Protein AF-A0A7S3HXN8-F1 (afdb_monomer_lite)

Structure (mmCIF, N/CA/C/O backbone):
data_AF-A0A7S3HXN8-F1
#
_entry.id   AF-A0A7S3HXN8-F1
#
loop_
_atom_site.group_PDB
_atom_site.id
_atom_site.type_symbol
_atom_site.label_atom_id
_atom_site.label_alt_id
_atom_site.label_comp_id
_atom_site.label_asym_id
_atom_site.label_entity_id
_atom_site.label_seq_id
_atom_site.pdbx_PDB_ins_code
_atom_site.Cartn_x
_atom_site.Cartn_y
_atom_site.Cartn_z
_atom_site.occupancy
_atom_site.B_iso_or_equiv
_atom_site.auth_seq_id
_atom_site.auth_comp_id
_atom_site.auth_asym_id
_atom_site.auth_atom_id
_atom_site.pdbx_PDB_model_num
ATOM 1 N N . MET A 1 1 ? -17.271 15.439 -14.825 1.00 41.44 1 MET A N 1
ATOM 2 C CA . MET A 1 1 ? -15.999 14.692 -14.718 1.00 41.44 1 MET A CA 1
ATOM 3 C C . MET A 1 1 ? -16.340 13.213 -14.738 1.00 41.44 1 MET A C 1
ATOM 5 O O . MET A 1 1 ? -17.159 12.805 -13.926 1.00 41.44 1 MET A O 1
ATOM 9 N N . SER A 1 2 ? -15.821 12.441 -15.695 1.00 47.78 2 SER A N 1
ATOM 10 C CA . SER A 1 2 ? -16.015 10.986 -15.722 1.00 47.78 2 SER A CA 1
ATOM 11 C C . SER A 1 2 ? -15.290 10.372 -14.526 1.00 47.78 2 SER A C 1
ATOM 13 O O . SER A 1 2 ? -14.095 10.608 -14.348 1.00 47.78 2 SER A O 1
ATOM 15 N N . VAL A 1 3 ? -16.009 9.625 -13.690 1.00 63.09 3 VAL A N 1
ATOM 16 C CA . VAL A 1 3 ? -15.403 8.876 -12.584 1.00 63.09 3 VAL A CA 1
ATOM 17 C C . VAL A 1 3 ? -14.542 7.775 -13.202 1.00 63.09 3 VAL A C 1
ATOM 19 O O . VAL A 1 3 ? -15.075 6.883 -13.856 1.00 63.09 3 VAL A O 1
ATOM 22 N N . VAL A 1 4 ? -13.219 7.867 -13.045 1.00 72.88 4 VAL A N 1
ATOM 23 C CA . VAL A 1 4 ? -12.296 6.796 -13.451 1.00 72.88 4 VAL A CA 1
ATOM 24 C C . VAL A 1 4 ? -12.624 5.559 -12.625 1.00 72.88 4 VAL A C 1
ATOM 26 O O . VAL A 1 4 ? -12.703 5.640 -11.396 1.00 72.88 4 VAL A O 1
ATOM 29 N N . ARG A 1 5 ? -12.833 4.418 -13.283 1.00 87.81 5 ARG A N 1
ATOM 30 C CA . ARG A 1 5 ? -13.114 3.164 -12.578 1.00 87.81 5 ARG A CA 1
ATOM 31 C C . ARG A 1 5 ? -11.838 2.677 -11.899 1.00 87.81 5 ARG A C 1
ATOM 33 O O . ARG A 1 5 ? -10.752 2.788 -12.460 1.00 87.81 5 ARG A O 1
ATOM 40 N N . GLU A 1 6 ? -11.951 2.083 -10.714 1.00 90.44 6 GLU A N 1
ATOM 41 C CA . GLU A 1 6 ? -10.778 1.577 -9.981 1.00 90.44 6 GLU A CA 1
ATOM 42 C C . GLU A 1 6 ? -9.966 0.563 -10.805 1.00 90.44 6 GLU A C 1
ATOM 44 O O . GLU A 1 6 ? -8.741 0.553 -10.734 1.00 90.44 6 GLU A O 1
ATOM 49 N N . GLN A 1 7 ? -10.636 -0.217 -11.658 1.00 93.62 7 GLN A N 1
ATOM 50 C CA . GLN A 1 7 ? -9.987 -1.131 -12.598 1.00 93.62 7 GLN A CA 1
ATOM 51 C C . GLN A 1 7 ? -9.125 -0.401 -13.645 1.00 93.62 7 GLN A C 1
ATOM 53 O O . GLN A 1 7 ? -8.015 -0.830 -13.936 1.00 93.62 7 GLN A O 1
ATOM 58 N N . GLU A 1 8 ? -9.593 0.730 -14.175 1.00 95.50 8 GLU A N 1
ATOM 59 C CA . GLU A 1 8 ? -8.817 1.541 -15.125 1.00 95.50 8 GLU A CA 1
ATOM 60 C C . GLU A 1 8 ? -7.601 2.165 -14.432 1.00 95.50 8 GLU A C 1
ATOM 62 O O . GLU A 1 8 ? -6.512 2.219 -15.001 1.00 95.50 8 GLU A O 1
ATOM 67 N N . LEU A 1 9 ? -7.766 2.591 -13.174 1.00 96.56 9 LEU A N 1
ATOM 68 C CA . LEU A 1 9 ? -6.654 3.069 -12.357 1.00 96.56 9 LEU A CA 1
ATOM 69 C C . LEU A 1 9 ? -5.639 1.952 -12.083 1.00 96.56 9 LEU A C 1
ATOM 71 O O . LEU A 1 9 ? -4.438 2.199 -12.152 1.00 96.56 9 LEU A O 1
ATOM 75 N N . TYR A 1 10 ? -6.106 0.735 -11.793 1.00 97.75 10 TYR A N 1
ATOM 76 C CA . TYR A 1 10 ? -5.249 -0.433 -11.607 1.00 97.75 10 TYR A CA 1
ATOM 77 C C . TYR A 1 10 ? -4.377 -0.682 -12.836 1.00 97.75 10 TYR A C 1
ATOM 79 O O . TYR A 1 10 ? -3.153 -0.730 -12.719 1.00 97.75 10 TYR A O 1
ATOM 87 N N . GLU A 1 11 ? -5.001 -0.775 -14.011 1.00 97.62 11 GLU A N 1
ATOM 88 C CA . GLU A 1 11 ? -4.314 -1.026 -15.279 1.00 97.62 11 GLU A CA 1
ATOM 89 C C . GLU A 1 11 ? -3.323 0.091 -15.614 1.00 97.62 11 GLU A C 1
ATOM 91 O O . GLU A 1 11 ? -2.184 -0.185 -15.990 1.00 97.62 11 GLU A O 1
ATOM 96 N N . LEU A 1 12 ? -3.714 1.354 -15.416 1.00 97.44 12 LEU A N 1
ATOM 97 C CA . LEU A 1 12 ? -2.831 2.495 -15.640 1.00 97.44 12 LEU A CA 1
ATOM 98 C C . LEU A 1 12 ? -1.610 2.460 -14.712 1.00 97.44 12 LEU A C 1
ATOM 100 O O . LEU A 1 12 ? -0.480 2.608 -15.176 1.00 97.44 12 LEU A O 1
ATOM 104 N N . VAL A 1 13 ? -1.815 2.260 -13.407 1.00 98.19 13 VAL A N 1
ATOM 105 C CA . VAL A 1 13 ? -0.719 2.224 -12.425 1.00 98.19 13 VAL A CA 1
ATOM 106 C C . VAL A 1 13 ? 0.211 1.046 -12.706 1.00 98.19 13 VAL A C 1
ATOM 108 O O . VAL A 1 13 ? 1.431 1.215 -12.689 1.00 98.19 13 VAL A O 1
ATOM 111 N N . GLU A 1 14 ? -0.332 -0.128 -13.025 1.00 97.69 14 GLU A N 1
ATOM 112 C CA . GLU A 1 14 ? 0.466 -1.293 -13.407 1.00 97.69 14 GLU A CA 1
ATOM 113 C C . GLU A 1 14 ? 1.314 -1.014 -14.652 1.00 97.69 14 GLU A C 1
ATOM 115 O O . GLU A 1 14 ? 2.520 -1.275 -14.662 1.00 97.69 14 GLU A O 1
ATOM 120 N N . GLN A 1 15 ? 0.719 -0.431 -15.694 1.00 97.44 15 GLN A N 1
ATOM 121 C CA . GLN A 1 15 ? 1.432 -0.085 -16.919 1.00 97.44 15 GLN A CA 1
ATOM 122 C C . GLN A 1 15 ? 2.536 0.942 -16.654 1.00 97.44 15 GLN A C 1
ATOM 124 O O . GLN A 1 15 ? 3.673 0.723 -17.065 1.00 97.44 15 GLN A O 1
ATOM 129 N N . LEU A 1 16 ? 2.257 2.022 -15.921 1.00 98.06 16 LEU A N 1
ATOM 130 C CA . LEU A 1 16 ? 3.267 3.033 -15.595 1.00 98.06 16 LEU A CA 1
ATOM 131 C C . LEU A 1 16 ? 4.454 2.422 -14.838 1.00 98.06 16 LEU A C 1
ATOM 133 O O . LEU A 1 16 ? 5.608 2.630 -15.219 1.00 98.06 16 LEU A O 1
ATOM 137 N N . LEU A 1 17 ? 4.181 1.630 -13.798 1.00 97.56 17 LEU A N 1
ATOM 138 C CA . LEU A 1 17 ? 5.224 1.028 -12.970 1.00 97.56 17 LEU A CA 1
ATOM 139 C C . LEU A 1 17 ? 6.019 -0.049 -13.716 1.00 97.56 17 LEU A C 1
ATOM 141 O O . LEU A 1 17 ? 7.236 -0.118 -13.565 1.00 97.56 17 LEU A O 1
ATOM 145 N N . THR A 1 18 ? 5.371 -0.864 -14.549 1.00 96.56 18 THR A N 1
ATOM 146 C CA . THR A 1 18 ? 6.069 -1.881 -15.353 1.00 96.56 18 THR A CA 1
ATOM 147 C C . THR A 1 18 ? 6.908 -1.259 -16.467 1.00 96.56 18 THR A C 1
ATOM 149 O O . THR A 1 18 ? 8.006 -1.741 -16.734 1.00 96.56 18 THR A O 1
ATOM 152 N N . ARG A 1 19 ? 6.458 -0.160 -17.090 1.00 95.94 19 ARG A N 1
ATOM 153 C CA . ARG A 1 19 ? 7.246 0.561 -18.106 1.00 95.94 19 ARG A CA 1
ATOM 154 C C . ARG A 1 19 ? 8.497 1.212 -17.519 1.00 95.94 19 ARG A C 1
ATOM 156 O O . ARG A 1 19 ? 9.531 1.208 -18.176 1.00 95.94 19 ARG A O 1
ATOM 163 N N . LEU A 1 20 ? 8.452 1.669 -16.265 1.00 95.25 20 LEU A N 1
ATOM 164 C CA . LEU A 1 20 ? 9.639 2.152 -15.543 1.00 95.25 20 LEU A CA 1
ATOM 165 C C . LEU A 1 20 ? 10.714 1.071 -15.319 1.00 95.25 20 LEU A C 1
ATOM 167 O O . LEU A 1 20 ? 11.839 1.405 -14.951 1.00 95.25 20 LEU A O 1
ATOM 171 N N . LEU A 1 21 ? 10.386 -0.209 -15.525 1.00 94.69 21 LEU A N 1
ATOM 172 C CA . LEU A 1 21 ? 11.310 -1.335 -15.380 1.00 94.69 21 LEU A CA 1
ATOM 173 C C . LEU A 1 21 ? 11.912 -1.817 -16.703 1.00 94.69 21 LEU A C 1
ATOM 175 O O . LEU A 1 21 ? 12.665 -2.786 -16.681 1.00 94.69 21 LEU A O 1
ATOM 179 N N . ILE A 1 22 ? 11.599 -1.178 -17.835 1.00 93.88 22 ILE A N 1
ATOM 180 C CA . ILE A 1 22 ? 12.217 -1.529 -19.118 1.00 93.88 22 ILE A CA 1
ATOM 181 C C . ILE A 1 22 ? 13.728 -1.277 -19.030 1.00 93.88 22 ILE A C 1
ATOM 183 O O . ILE A 1 22 ? 14.178 -0.160 -18.752 1.00 93.88 22 ILE A O 1
ATOM 187 N N . ASP A 1 23 ? 14.512 -2.328 -19.269 1.00 92.19 23 ASP A N 1
ATOM 188 C CA . ASP A 1 23 ? 15.967 -2.266 -19.182 1.00 92.19 23 ASP A CA 1
ATOM 189 C C . ASP A 1 23 ? 16.540 -1.256 -20.177 1.00 92.19 23 ASP A C 1
ATOM 191 O O . ASP A 1 23 ? 16.191 -1.237 -21.356 1.00 92.19 23 ASP A O 1
ATOM 195 N N . ASN A 1 24 ? 17.450 -0.411 -19.687 1.00 91.12 24 ASN A N 1
ATOM 196 C CA . ASN A 1 24 ? 18.073 0.671 -20.452 1.00 91.12 24 ASN A CA 1
ATOM 197 C C . ASN A 1 24 ? 17.079 1.648 -21.114 1.00 91.12 24 ASN A C 1
ATOM 199 O O . ASN A 1 24 ? 17.482 2.369 -22.024 1.00 91.12 24 ASN A O 1
ATOM 203 N N . LEU A 1 25 ? 15.825 1.750 -20.641 1.00 92.56 25 LEU A N 1
ATOM 204 C CA . LEU A 1 25 ? 14.855 2.722 -21.170 1.00 92.56 25 LEU A CA 1
ATOM 205 C C . LEU A 1 25 ? 15.403 4.152 -21.153 1.00 92.56 25 LEU A C 1
ATOM 207 O O . LEU A 1 25 ? 15.185 4.919 -22.078 1.00 92.56 25 LEU A O 1
ATOM 211 N N . ASN A 1 26 ? 16.177 4.496 -20.127 1.00 91.88 26 ASN A N 1
ATOM 212 C CA . ASN A 1 26 ? 16.799 5.807 -19.983 1.00 91.88 26 ASN A CA 1
ATOM 213 C C . ASN A 1 26 ? 17.914 6.096 -21.011 1.00 91.88 26 ASN A C 1
ATOM 215 O O . ASN A 1 26 ? 18.398 7.222 -21.070 1.00 91.88 26 ASN A O 1
ATOM 219 N N . LYS A 1 27 ? 18.350 5.085 -21.771 1.00 92.44 27 LYS A N 1
ATOM 220 C CA . LYS A 1 27 ? 19.352 5.176 -22.845 1.00 92.44 27 LYS A CA 1
ATOM 221 C C . LYS A 1 27 ? 18.736 4.966 -24.234 1.00 92.44 27 LYS A C 1
ATOM 223 O O . LYS A 1 27 ? 19.477 4.831 -25.201 1.00 92.44 27 LYS A O 1
ATOM 228 N N . LEU A 1 28 ? 17.411 4.847 -24.318 1.00 92.88 28 LEU A N 1
ATOM 229 C CA . LEU A 1 28 ? 16.696 4.666 -25.575 1.00 92.88 28 LEU A CA 1
ATOM 230 C C . LEU A 1 28 ? 16.656 5.984 -26.360 1.00 92.88 28 LEU A C 1
ATOM 232 O O . LEU A 1 28 ? 16.430 7.037 -25.763 1.00 92.88 28 LEU A O 1
ATOM 236 N N . GLY A 1 29 ? 16.805 5.894 -27.681 1.00 91.56 29 GLY A N 1
ATOM 237 C CA . GLY A 1 29 ? 16.704 7.037 -28.588 1.00 91.56 29 GLY A CA 1
ATOM 238 C C . GLY A 1 29 ? 17.914 7.972 -28.547 1.00 91.56 29 GLY A C 1
ATOM 239 O O . GLY A 1 29 ? 18.879 7.749 -27.811 1.00 91.56 29 GLY A O 1
ATOM 240 N N . ASP A 1 30 ? 17.841 9.023 -29.356 1.00 91.62 30 ASP A N 1
ATOM 241 C CA . ASP A 1 30 ? 18.850 10.079 -29.428 1.00 91.62 30 ASP A CA 1
ATOM 242 C C . ASP A 1 30 ? 18.485 11.250 -28.490 1.00 91.62 30 ASP A C 1
ATOM 244 O O . ASP A 1 30 ? 17.401 11.301 -27.910 1.00 91.62 30 ASP A O 1
ATOM 248 N N . GLU A 1 31 ? 19.415 12.187 -28.280 1.00 87.44 31 GLU A N 1
ATOM 249 C CA . GLU A 1 31 ? 19.166 13.473 -27.591 1.00 87.44 31 GLU A CA 1
ATOM 250 C C . GLU A 1 31 ? 18.479 13.400 -26.202 1.00 87.44 31 GLU A C 1
ATOM 252 O O . GLU A 1 31 ? 17.810 14.337 -25.771 1.00 87.44 31 GLU A O 1
ATOM 257 N N . ASN A 1 32 ? 18.707 12.327 -25.435 1.00 90.19 32 ASN A N 1
ATOM 258 C CA . ASN A 1 32 ? 18.091 12.067 -24.120 1.00 90.19 32 ASN A CA 1
ATOM 259 C C . ASN A 1 32 ? 16.588 11.720 -24.147 1.00 90.19 32 ASN A C 1
ATOM 261 O O . ASN A 1 32 ? 15.927 11.817 -23.106 1.00 90.19 32 ASN A O 1
ATOM 265 N N . GLU A 1 33 ? 16.043 11.263 -25.277 1.00 94.12 33 GLU A N 1
ATOM 266 C CA . GLU A 1 33 ? 14.643 10.829 -25.397 1.00 94.12 33 GLU A CA 1
ATOM 267 C C . GLU A 1 33 ? 14.243 9.833 -24.293 1.00 94.12 33 GLU A C 1
ATOM 269 O O . GLU A 1 33 ? 13.256 10.032 -23.580 1.00 94.12 33 GLU A O 1
ATOM 274 N N . GLY A 1 34 ? 15.061 8.806 -24.057 1.00 95.12 34 GLY A N 1
ATOM 275 C CA . GLY A 1 34 ? 14.831 7.813 -23.011 1.00 95.12 34 GLY A CA 1
ATOM 276 C C . GLY A 1 34 ? 14.727 8.405 -21.603 1.00 95.12 34 GLY A C 1
ATOM 277 O O . GLY A 1 34 ? 13.876 7.996 -20.809 1.00 95.12 34 GLY A O 1
ATOM 278 N N . GLN A 1 35 ? 15.547 9.410 -21.278 1.00 95.19 35 GLN A N 1
ATOM 279 C CA . GLN A 1 35 ? 15.460 10.114 -19.992 1.00 95.19 35 GLN A CA 1
ATOM 280 C C . GLN A 1 35 ? 14.162 10.916 -19.884 1.00 95.19 35 GLN A C 1
ATOM 282 O O . GLN A 1 35 ? 13.524 10.926 -18.827 1.00 95.19 35 GLN A O 1
ATOM 287 N N . PHE A 1 36 ? 13.738 11.554 -20.978 1.00 95.88 36 PHE A N 1
ATOM 288 C CA . PHE A 1 36 ? 12.466 12.263 -21.030 1.00 95.88 36 PHE A CA 1
ATOM 289 C C . PHE A 1 36 ? 11.287 11.306 -20.817 1.00 95.88 36 PHE A C 1
ATOM 291 O O . PHE A 1 36 ? 10.406 11.605 -20.009 1.00 95.88 36 PHE A O 1
ATOM 298 N N . ILE A 1 37 ? 11.293 10.124 -21.442 1.00 96.00 37 ILE A N 1
ATOM 299 C CA . ILE A 1 37 ? 10.262 9.095 -21.236 1.00 96.00 37 ILE A CA 1
ATOM 300 C C . ILE A 1 37 ? 10.207 8.675 -19.762 1.00 96.00 37 ILE A C 1
ATOM 302 O O . ILE A 1 37 ? 9.137 8.709 -19.153 1.00 96.00 37 ILE A O 1
ATOM 306 N N . VAL A 1 38 ? 11.350 8.339 -19.154 1.00 96.25 38 VAL A N 1
ATOM 307 C CA . VAL A 1 38 ? 11.415 7.953 -17.732 1.00 96.25 38 VAL A CA 1
ATOM 308 C C . VAL A 1 38 ? 10.898 9.073 -16.824 1.00 96.25 38 VAL A C 1
ATOM 310 O O . VAL A 1 38 ? 10.153 8.810 -15.877 1.00 96.25 38 VAL A O 1
ATOM 313 N N . SER A 1 39 ? 11.253 10.325 -17.113 1.00 96.88 39 SER A N 1
ATOM 314 C CA . SER A 1 39 ? 10.770 11.491 -16.368 1.00 96.88 39 SER A CA 1
ATOM 315 C C . SER A 1 39 ? 9.249 11.650 -16.480 1.00 96.88 39 SER A C 1
ATOM 317 O O . SER A 1 39 ? 8.570 11.815 -15.466 1.00 96.88 39 SER A O 1
ATOM 319 N N . ASN A 1 40 ? 8.683 11.502 -17.682 1.00 97.19 40 ASN A N 1
ATOM 320 C CA . ASN A 1 40 ? 7.239 11.596 -17.908 1.00 97.19 40 ASN A CA 1
ATOM 321 C C . ASN A 1 40 ? 6.461 10.447 -17.261 1.00 97.19 40 ASN A C 1
ATOM 323 O O . ASN A 1 40 ? 5.393 10.679 -16.692 1.00 97.19 40 ASN A O 1
ATOM 327 N N . LEU A 1 41 ? 6.992 9.222 -17.294 1.00 97.88 41 LEU A N 1
ATOM 328 C CA . LEU A 1 41 ? 6.391 8.076 -16.610 1.00 97.88 41 LEU A CA 1
ATOM 329 C C . LEU A 1 41 ? 6.365 8.294 -15.093 1.00 97.88 41 LEU A C 1
ATOM 331 O O . LEU A 1 41 ? 5.315 8.144 -14.466 1.00 97.88 41 LEU A O 1
ATOM 335 N N . ASN A 1 42 ? 7.488 8.726 -14.507 1.00 97.19 42 ASN A N 1
ATOM 336 C CA . ASN A 1 42 ? 7.548 9.072 -13.086 1.00 97.19 42 ASN A CA 1
ATOM 337 C C . ASN A 1 42 ? 6.585 10.216 -12.747 1.00 97.19 42 ASN A C 1
ATOM 339 O O . ASN A 1 42 ? 5.816 10.105 -11.794 1.00 97.19 42 ASN A O 1
ATOM 343 N N . GLY A 1 43 ? 6.575 11.289 -13.542 1.00 98.00 43 GLY A N 1
ATOM 344 C CA . GLY A 1 43 ? 5.657 12.415 -13.370 1.00 98.00 43 GLY A CA 1
ATOM 345 C C . GLY A 1 43 ? 4.188 11.993 -13.442 1.00 98.00 43 GLY A C 1
ATOM 346 O O . GLY A 1 43 ? 3.379 12.434 -12.629 1.00 98.00 43 GLY A O 1
ATOM 347 N N . SER A 1 44 ? 3.845 11.082 -14.353 1.00 98.12 44 SER A N 1
ATOM 348 C CA . SER A 1 44 ? 2.490 10.532 -14.484 1.00 98.12 44 SER A CA 1
ATOM 349 C C . SER A 1 44 ? 2.096 9.700 -13.265 1.00 98.12 44 SER A C 1
ATOM 351 O O . SER A 1 44 ? 0.996 9.867 -12.739 1.00 98.12 44 SER A O 1
ATOM 353 N N . MET A 1 45 ? 3.009 8.870 -12.750 1.00 98.25 45 MET A N 1
ATOM 354 C CA . MET A 1 45 ? 2.771 8.113 -11.520 1.00 98.25 45 MET A CA 1
ATOM 355 C C . MET A 1 45 ? 2.563 9.046 -10.320 1.00 98.25 45 MET A C 1
ATOM 357 O O . MET A 1 45 ? 1.634 8.849 -9.540 1.00 98.25 45 MET A O 1
ATOM 361 N N . LEU A 1 46 ? 3.375 10.101 -10.189 1.00 97.81 46 LEU A N 1
ATOM 362 C CA . LEU A 1 46 ? 3.209 11.104 -9.133 1.00 97.81 46 LEU A CA 1
ATOM 363 C C . LEU A 1 46 ? 1.850 11.807 -9.221 1.00 97.81 46 LEU A C 1
ATOM 365 O O . LEU A 1 46 ? 1.158 11.906 -8.209 1.00 97.81 46 LEU A O 1
ATOM 369 N N . ARG A 1 47 ? 1.421 12.196 -10.427 1.00 97.50 47 ARG A N 1
ATOM 370 C CA . ARG A 1 47 ? 0.090 12.778 -10.647 1.00 97.50 47 ARG A CA 1
ATOM 371 C C . ARG A 1 47 ? -1.035 11.818 -10.268 1.00 97.50 47 ARG A C 1
ATOM 373 O O . ARG A 1 47 ? -2.039 12.288 -9.741 1.00 97.50 47 ARG A O 1
ATOM 380 N N . CYS A 1 48 ? -0.872 10.509 -10.478 1.00 97.25 48 CYS A N 1
ATOM 381 C CA . CYS A 1 48 ? -1.844 9.516 -10.011 1.00 97.25 48 CYS A CA 1
ATOM 382 C C . CYS A 1 48 ? -1.943 9.518 -8.476 1.00 97.25 48 CYS A C 1
ATOM 384 O O . CYS A 1 48 ? -3.040 9.597 -7.932 1.00 97.25 48 CYS A O 1
ATOM 386 N N . LEU A 1 49 ? -0.810 9.511 -7.762 1.00 97.12 49 LEU A N 1
ATOM 387 C CA . LEU A 1 49 ? -0.801 9.579 -6.290 1.00 97.12 49 LEU A CA 1
ATOM 388 C C . LEU A 1 49 ? -1.452 10.871 -5.759 1.00 97.12 49 LEU A C 1
ATOM 390 O O . LEU A 1 49 ? -2.126 10.874 -4.725 1.00 97.12 49 LEU A O 1
ATOM 394 N N . GLU A 1 50 ? -1.247 11.978 -6.468 1.00 95.12 50 GLU A N 1
ATOM 395 C CA . GLU A 1 50 ? -1.685 13.312 -6.056 1.00 95.12 50 GLU A CA 1
ATOM 396 C C . GLU A 1 50 ? -3.147 13.607 -6.395 1.00 95.12 50 GLU A C 1
ATOM 398 O O . GLU A 1 50 ? -3.811 14.259 -5.594 1.00 95.12 50 GLU A O 1
ATOM 403 N N . ASN A 1 51 ? -3.679 13.091 -7.505 1.00 94.44 51 ASN A N 1
ATOM 404 C CA . ASN A 1 51 ? -4.979 13.533 -8.028 1.00 94.44 51 ASN A CA 1
ATOM 405 C C . ASN A 1 51 ? -6.042 12.432 -8.102 1.00 94.44 51 ASN A C 1
ATOM 407 O O . ASN A 1 51 ? -7.225 12.745 -8.215 1.00 94.44 51 ASN A O 1
ATOM 411 N N . CYS A 1 52 ? -5.669 11.151 -8.034 1.00 94.94 52 CYS A N 1
ATOM 412 C CA . CYS A 1 52 ? -6.667 10.086 -7.966 1.00 94.94 52 CYS A CA 1
ATOM 413 C C . CYS A 1 52 ? -7.330 10.045 -6.584 1.00 94.94 52 CYS A C 1
ATOM 415 O O . CYS A 1 52 ? -6.759 10.494 -5.582 1.00 94.94 52 CYS A O 1
ATOM 417 N N . ASN A 1 53 ? -8.530 9.455 -6.540 1.00 95.75 53 ASN A N 1
ATOM 418 C CA . ASN A 1 53 ? -9.230 9.162 -5.294 1.00 95.75 53 ASN A CA 1
ATOM 419 C C . ASN A 1 53 ? -8.301 8.401 -4.331 1.00 95.75 53 ASN A C 1
ATOM 421 O O . ASN A 1 53 ? -7.711 7.381 -4.705 1.00 95.75 53 ASN A O 1
ATOM 425 N N . LYS A 1 54 ? -8.172 8.910 -3.100 1.00 95.31 54 LYS A N 1
ATOM 426 C CA . LYS A 1 54 ? -7.173 8.443 -2.131 1.00 95.31 54 LYS A CA 1
ATOM 427 C C . LYS A 1 54 ? -7.398 6.997 -1.720 1.00 95.31 54 LYS A C 1
ATOM 429 O O . LYS A 1 54 ? -6.459 6.208 -1.771 1.00 95.31 54 LYS A O 1
ATOM 434 N N . THR A 1 55 ? -8.634 6.616 -1.417 1.00 97.38 55 THR A N 1
ATOM 435 C CA . THR A 1 55 ? -8.969 5.220 -1.115 1.00 97.38 55 THR A CA 1
ATOM 436 C C . THR A 1 55 ? -8.568 4.305 -2.272 1.00 97.38 55 THR A C 1
ATOM 438 O O . THR A 1 55 ? -7.823 3.347 -2.075 1.00 97.38 55 THR A O 1
ATOM 441 N N . SER A 1 56 ? -8.982 4.650 -3.494 1.00 97.44 56 SER A N 1
ATOM 442 C CA . SER A 1 56 ? -8.749 3.833 -4.690 1.00 97.44 56 SER A CA 1
ATOM 443 C C . SER A 1 56 ? -7.259 3.625 -4.964 1.00 97.44 56 SER A C 1
ATOM 445 O O . SER A 1 56 ? -6.842 2.504 -5.241 1.00 97.44 56 SER A O 1
ATOM 447 N N . ILE A 1 57 ? -6.425 4.669 -4.847 1.00 97.75 57 ILE A N 1
ATOM 448 C CA . ILE A 1 57 ? -4.983 4.531 -5.101 1.00 97.75 57 ILE A CA 1
ATOM 449 C C . ILE A 1 57 ? -4.289 3.654 -4.048 1.00 97.75 57 ILE A C 1
ATOM 451 O O . ILE A 1 57 ? -3.426 2.855 -4.408 1.00 97.75 57 ILE A O 1
ATOM 455 N N . PHE A 1 58 ? -4.687 3.724 -2.770 1.00 98.25 58 PHE A N 1
ATOM 456 C CA . PHE A 1 58 ? -4.189 2.793 -1.750 1.00 98.25 58 PHE A CA 1
ATOM 457 C C . PHE A 1 58 ? -4.595 1.350 -2.066 1.00 98.25 58 PHE A C 1
ATOM 459 O O . PHE A 1 58 ? -3.737 0.464 -2.067 1.00 98.25 58 PHE A O 1
ATOM 466 N N . CYS A 1 59 ? -5.874 1.117 -2.378 1.00 98.31 59 CYS A N 1
ATOM 467 C CA . CYS A 1 59 ? -6.391 -0.204 -2.735 1.00 98.31 59 CYS A CA 1
ATOM 468 C C . CYS A 1 59 ? -5.659 -0.791 -3.952 1.00 98.31 59 CYS A C 1
ATOM 470 O O . CYS A 1 59 ? -5.190 -1.929 -3.901 1.00 98.31 59 CYS A O 1
ATOM 472 N N . VAL A 1 60 ? -5.482 -0.002 -5.016 1.00 98.56 60 VAL A N 1
ATOM 473 C CA . VAL A 1 60 ? -4.746 -0.398 -6.226 1.00 98.56 60 VAL A CA 1
ATOM 474 C C . VAL A 1 60 ? -3.305 -0.788 -5.903 1.00 98.56 60 VAL A C 1
ATOM 476 O O . VAL A 1 60 ? -2.862 -1.859 -6.316 1.00 98.56 60 VAL A O 1
ATOM 479 N N . LEU A 1 61 ? -2.578 0.027 -5.132 1.00 98.62 61 LEU A N 1
ATOM 480 C CA . LEU A 1 61 ? -1.186 -0.264 -4.779 1.00 98.62 61 LEU A CA 1
ATOM 481 C C . LEU A 1 61 ? -1.059 -1.554 -3.955 1.00 98.62 61 LEU A C 1
ATOM 483 O O . LEU A 1 61 ? -0.178 -2.364 -4.238 1.00 98.62 61 LEU A O 1
ATOM 487 N N . PHE A 1 62 ? -1.944 -1.799 -2.985 1.00 98.44 62 PHE A N 1
ATOM 488 C CA . PHE A 1 62 ? -1.933 -3.055 -2.222 1.00 98.44 62 PHE A CA 1
ATOM 489 C C . PHE A 1 62 ? -2.305 -4.270 -3.076 1.00 98.44 62 PHE A C 1
ATOM 491 O O . PHE A 1 62 ? -1.663 -5.317 -2.966 1.00 98.44 62 PHE A O 1
ATOM 498 N N . ASN A 1 63 ? -3.288 -4.132 -3.967 1.00 98.00 63 ASN A N 1
ATOM 499 C CA . ASN A 1 63 ? -3.673 -5.200 -4.885 1.00 98.00 63 ASN A CA 1
ATOM 500 C C . ASN A 1 63 ? -2.538 -5.551 -5.857 1.00 98.00 63 ASN A C 1
ATOM 502 O O . ASN A 1 63 ? -2.269 -6.733 -6.076 1.00 98.00 63 ASN A O 1
ATOM 506 N N . LEU A 1 64 ? -1.830 -4.550 -6.390 1.00 98.00 64 LEU A N 1
ATOM 507 C CA . LEU A 1 64 ? -0.635 -4.756 -7.212 1.00 98.00 64 LEU A CA 1
ATOM 508 C C . LEU A 1 64 ? 0.494 -5.408 -6.413 1.00 98.00 64 LEU A C 1
ATOM 510 O O . LEU A 1 64 ? 1.123 -6.345 -6.903 1.00 98.00 64 LEU A O 1
ATOM 514 N N . LEU A 1 65 ? 0.726 -4.963 -5.175 1.00 96.94 65 LEU A N 1
ATOM 515 C CA . LEU A 1 65 ? 1.768 -5.534 -4.325 1.00 96.94 65 LEU A CA 1
ATOM 516 C C . LEU A 1 65 ? 1.504 -7.019 -4.066 1.00 96.94 65 LEU A C 1
ATOM 518 O O . LEU A 1 65 ? 2.389 -7.844 -4.272 1.00 96.94 65 LEU A O 1
ATOM 522 N N . ARG A 1 66 ? 0.267 -7.378 -3.706 1.00 95.94 66 ARG A N 1
ATOM 523 C CA . ARG A 1 66 ? -0.149 -8.774 -3.524 1.00 95.94 66 ARG A CA 1
ATOM 524 C C . ARG A 1 66 ? 0.002 -9.592 -4.808 1.00 95.94 66 ARG A C 1
ATOM 526 O O . ARG A 1 66 ? 0.438 -10.736 -4.750 1.00 95.94 66 ARG A O 1
ATOM 533 N N . ARG A 1 67 ? -0.345 -9.012 -5.962 1.00 95.38 67 ARG A N 1
ATOM 534 C CA . ARG A 1 67 ? -0.281 -9.689 -7.267 1.00 95.38 67 ARG A CA 1
ATOM 535 C C . ARG A 1 67 ? 1.149 -9.987 -7.723 1.00 95.38 67 ARG A C 1
ATOM 537 O O . ARG A 1 67 ? 1.351 -10.983 -8.421 1.00 95.38 67 ARG A O 1
ATOM 544 N N . HIS A 1 68 ? 2.106 -9.129 -7.363 1.00 95.00 68 HIS A N 1
ATOM 545 C CA . HIS A 1 68 ? 3.469 -9.143 -7.906 1.00 95.00 68 HIS A CA 1
ATOM 546 C C . HIS A 1 68 ? 4.572 -9.466 -6.895 1.00 95.00 68 HIS A C 1
ATOM 548 O O . HIS A 1 68 ? 5.722 -9.588 -7.309 1.00 95.0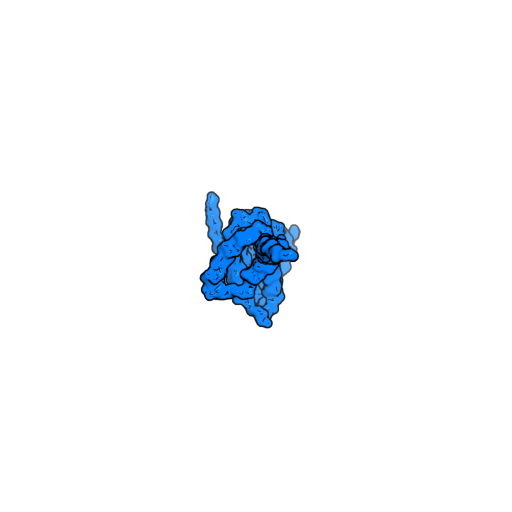0 68 HIS A O 1
ATOM 554 N N . LYS A 1 69 ? 4.268 -9.630 -5.599 1.00 90.25 69 LYS A N 1
ATOM 555 C CA . LYS A 1 69 ? 5.281 -9.877 -4.550 1.00 90.25 69 LYS A CA 1
ATOM 556 C C . LYS A 1 69 ? 6.221 -11.057 -4.846 1.00 90.25 69 LYS A C 1
ATOM 558 O O . LYS A 1 69 ? 7.418 -10.939 -4.590 1.00 90.25 69 LYS A O 1
ATOM 563 N N . ASP A 1 70 ? 5.694 -12.115 -5.471 1.00 89.81 70 ASP A N 1
ATOM 564 C CA . ASP A 1 70 ? 6.418 -13.349 -5.819 1.00 89.81 70 ASP A CA 1
ATOM 565 C C . ASP A 1 70 ? 6.805 -13.423 -7.313 1.00 89.81 70 ASP A C 1
ATOM 567 O O . ASP A 1 70 ? 7.241 -14.463 -7.809 1.00 89.81 70 ASP A O 1
ATOM 571 N N . ASN A 1 71 ? 6.624 -12.336 -8.074 1.00 89.06 71 ASN A N 1
ATOM 572 C CA . ASN A 1 71 ? 6.913 -12.321 -9.507 1.00 89.06 71 ASN A CA 1
ATOM 573 C C . ASN A 1 71 ? 8.428 -12.224 -9.758 1.00 89.06 71 ASN A C 1
ATOM 575 O O . ASN A 1 71 ? 9.004 -11.134 -9.764 1.00 89.06 71 ASN A O 1
ATOM 579 N N . ALA A 1 72 ? 9.064 -13.369 -10.015 1.00 85.12 72 ALA A N 1
ATOM 580 C CA . ALA A 1 72 ? 10.501 -13.454 -10.278 1.00 85.12 72 ALA A CA 1
ATOM 581 C C . ALA A 1 72 ? 10.944 -12.684 -11.538 1.00 85.12 72 ALA A C 1
ATOM 583 O O . ALA A 1 72 ? 12.045 -12.137 -11.561 1.00 85.12 72 ALA A O 1
ATOM 584 N N . VAL A 1 73 ? 10.087 -12.588 -12.565 1.00 86.12 73 VAL A N 1
ATOM 585 C CA . VAL A 1 73 ? 10.394 -11.866 -13.816 1.00 86.12 73 VAL A CA 1
ATOM 586 C C . VAL A 1 73 ? 10.469 -10.359 -13.566 1.00 86.12 73 VAL A C 1
ATOM 588 O O . VAL A 1 73 ? 11.310 -9.666 -14.130 1.00 86.12 73 VAL A O 1
ATOM 591 N N . GLN A 1 74 ? 9.612 -9.846 -12.683 1.00 86.75 74 GLN A N 1
ATOM 592 C CA . GLN A 1 74 ? 9.532 -8.426 -12.339 1.00 86.75 74 GLN A CA 1
ATOM 593 C C . GLN A 1 74 ? 9.892 -8.184 -10.869 1.00 86.75 74 GLN A C 1
ATOM 595 O O . GLN A 1 74 ? 9.222 -7.425 -10.172 1.00 86.75 74 GLN A O 1
ATOM 600 N N . ALA A 1 75 ? 10.996 -8.774 -10.400 1.00 88.56 75 ALA A N 1
ATOM 601 C CA . ALA A 1 75 ? 11.404 -8.730 -8.991 1.00 88.56 75 ALA A CA 1
ATOM 602 C C . ALA A 1 75 ? 11.573 -7.305 -8.412 1.00 88.56 75 ALA A C 1
ATOM 604 O O . ALA A 1 75 ? 11.485 -7.112 -7.201 1.00 88.56 75 ALA A O 1
ATOM 605 N N . LYS A 1 76 ? 11.789 -6.290 -9.264 1.00 93.00 76 LYS A N 1
ATOM 606 C CA . LYS A 1 76 ? 11.909 -4.870 -8.874 1.00 93.00 76 LYS A CA 1
ATOM 607 C C . LYS A 1 76 ? 10.559 -4.153 -8.704 1.00 93.00 76 LYS A C 1
ATOM 609 O O . LYS A 1 76 ? 10.522 -3.086 -8.088 1.00 93.00 76 LYS A O 1
ATOM 614 N N . LEU A 1 77 ? 9.465 -4.703 -9.241 1.00 95.88 77 LEU A N 1
ATOM 615 C CA . LEU A 1 77 ? 8.144 -4.066 -9.245 1.00 95.88 77 LEU A CA 1
ATOM 616 C C . LEU A 1 77 ? 7.570 -3.867 -7.833 1.00 95.88 77 LEU A C 1
ATOM 618 O O . LEU A 1 77 ? 7.171 -2.736 -7.536 1.00 95.88 77 LEU A O 1
ATOM 622 N N . PRO A 1 78 ? 7.607 -4.863 -6.922 1.00 96.44 78 PRO A N 1
ATOM 623 C CA . PRO A 1 78 ? 7.205 -4.657 -5.529 1.00 96.44 78 PRO A CA 1
ATOM 624 C C . PRO A 1 78 ? 7.937 -3.483 -4.870 1.00 96.44 78 PRO A C 1
ATOM 626 O O . PRO A 1 78 ? 7.321 -2.665 -4.190 1.00 96.44 78 PRO A O 1
ATOM 629 N N . GLY A 1 79 ? 9.234 -3.324 -5.153 1.00 96.19 79 GLY A N 1
ATOM 630 C CA . GLY A 1 79 ? 10.027 -2.199 -4.664 1.00 96.19 79 GLY A CA 1
ATOM 631 C C . GLY A 1 79 ? 9.525 -0.831 -5.145 1.00 96.19 79 GLY A C 1
ATOM 632 O O . GLY A 1 79 ? 9.540 0.125 -4.368 1.00 96.19 79 GLY A O 1
ATOM 633 N N . LEU A 1 80 ? 9.051 -0.709 -6.391 1.00 97.44 80 LEU A N 1
ATOM 634 C CA . LEU A 1 80 ? 8.443 0.533 -6.889 1.00 97.44 80 LEU A CA 1
ATOM 635 C C . LEU A 1 80 ? 7.081 0.807 -6.238 1.00 97.44 80 LEU A C 1
ATOM 637 O O . LEU A 1 80 ? 6.827 1.933 -5.813 1.00 97.44 80 LEU A O 1
ATOM 641 N N . ILE A 1 81 ? 6.244 -0.221 -6.083 1.00 98.31 81 ILE A N 1
ATOM 642 C CA . ILE A 1 81 ? 4.937 -0.102 -5.419 1.00 98.31 81 ILE A CA 1
ATOM 643 C C . ILE A 1 81 ? 5.113 0.352 -3.961 1.00 98.31 81 ILE A C 1
ATOM 645 O O . ILE A 1 81 ? 4.437 1.273 -3.500 1.00 98.31 81 ILE A O 1
ATOM 649 N N . ILE A 1 82 ? 6.085 -0.225 -3.247 1.00 97.75 82 ILE A N 1
ATOM 650 C CA . ILE A 1 82 ? 6.425 0.157 -1.870 1.00 97.75 82 ILE A CA 1
ATOM 651 C C . ILE A 1 82 ? 6.911 1.610 -1.801 1.00 97.75 82 ILE A C 1
ATOM 653 O O . ILE A 1 82 ? 6.552 2.323 -0.865 1.00 97.75 82 ILE A O 1
ATOM 657 N N . LYS A 1 83 ? 7.667 2.099 -2.794 1.00 97.88 83 LYS A N 1
ATOM 658 C CA . LYS A 1 83 ? 8.053 3.521 -2.868 1.00 97.88 83 LYS A CA 1
ATOM 659 C C . LYS A 1 83 ? 6.840 4.441 -3.038 1.00 97.88 83 LYS A C 1
ATOM 661 O O . LYS A 1 83 ? 6.808 5.503 -2.416 1.00 97.88 83 LYS A O 1
ATOM 666 N N . CYS A 1 84 ? 5.841 4.047 -3.828 1.00 98.50 84 CYS A N 1
ATOM 667 C CA . CYS A 1 84 ? 4.585 4.791 -3.957 1.00 98.50 84 CYS A CA 1
ATOM 668 C C . CYS A 1 84 ? 3.820 4.841 -2.625 1.00 98.50 84 CYS A C 1
ATOM 670 O O . CYS A 1 84 ? 3.445 5.927 -2.181 1.00 98.50 84 CYS A O 1
ATOM 672 N N . LEU A 1 85 ? 3.667 3.697 -1.948 1.00 98.44 85 LEU A N 1
ATOM 673 C CA . LEU A 1 85 ? 3.044 3.618 -0.620 1.00 98.44 85 LEU A CA 1
ATOM 674 C C . LEU A 1 85 ? 3.801 4.458 0.421 1.00 98.44 85 LEU A C 1
ATOM 676 O O . LEU A 1 85 ? 3.177 5.176 1.196 1.00 98.44 85 LEU A O 1
ATOM 680 N N . LEU A 1 86 ? 5.138 4.444 0.397 1.00 97.88 86 LEU A N 1
ATOM 681 C CA . LEU A 1 86 ? 5.981 5.280 1.260 1.00 97.88 86 LEU A CA 1
ATOM 682 C C . LEU A 1 86 ? 5.798 6.778 0.987 1.00 97.88 86 LEU A C 1
ATOM 684 O O . LEU A 1 86 ? 5.881 7.592 1.905 1.00 97.88 86 LEU A O 1
ATOM 688 N N . LYS A 1 87 ? 5.556 7.178 -0.266 1.00 97.56 87 LYS A N 1
ATOM 689 C CA . LYS A 1 87 ? 5.265 8.581 -0.588 1.00 97.56 87 LYS A CA 1
ATOM 690 C C . LYS A 1 87 ? 3.911 9.005 -0.021 1.00 97.56 87 LYS A C 1
ATOM 692 O O . LYS A 1 87 ? 3.823 10.092 0.542 1.00 97.56 87 LYS A O 1
ATOM 697 N N . LEU A 1 88 ? 2.895 8.145 -0.124 1.00 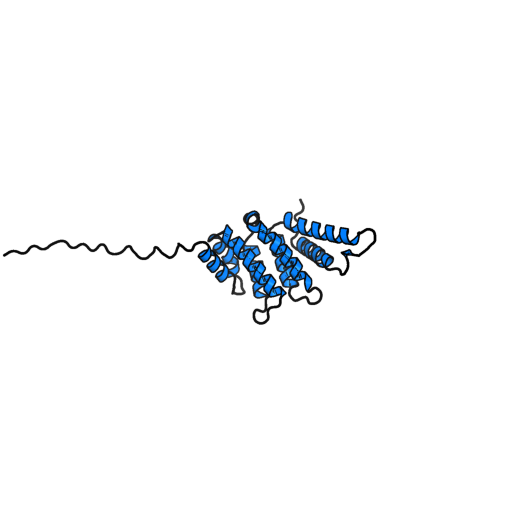97.88 88 LEU A N 1
ATOM 698 C CA . LEU A 1 88 ? 1.575 8.396 0.457 1.00 97.88 88 LEU A CA 1
ATOM 699 C C . LEU A 1 88 ? 1.607 8.392 1.993 1.00 97.88 88 LEU A C 1
ATOM 701 O O . LEU A 1 88 ? 0.976 9.248 2.606 1.00 97.88 88 LEU A O 1
ATOM 705 N N . SER A 1 89 ? 2.383 7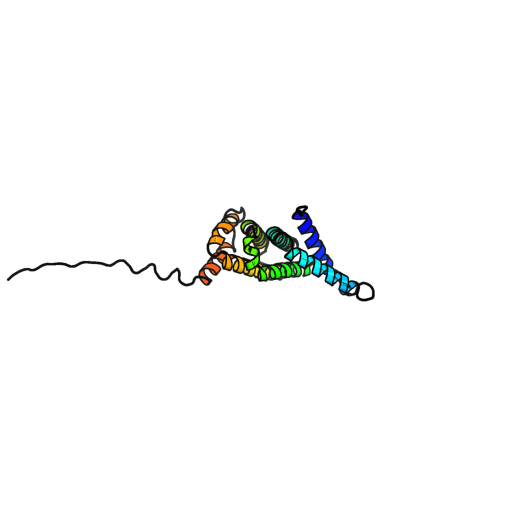.502 2.625 1.00 96.94 89 SER A N 1
ATOM 706 C CA . SER A 1 89 ? 2.470 7.426 4.091 1.00 96.94 89 SER A CA 1
ATOM 707 C C . SER A 1 89 ? 2.983 8.728 4.710 1.00 96.94 89 SER A C 1
ATOM 709 O O . SER A 1 89 ? 2.486 9.155 5.744 1.00 96.94 89 SER A O 1
ATOM 711 N N . LYS A 1 90 ? 3.930 9.406 4.047 1.00 96.62 90 LYS A N 1
ATOM 712 C CA . LYS A 1 90 ? 4.494 10.692 4.498 1.00 96.62 90 LYS A CA 1
ATOM 713 C C . LYS A 1 90 ? 3.491 11.844 4.530 1.00 96.62 90 LYS A C 1
ATOM 715 O O . LYS A 1 90 ? 3.754 12.849 5.181 1.00 96.62 90 LYS A O 1
ATOM 720 N N . ILE A 1 91 ? 2.391 11.733 3.793 1.00 96.12 91 ILE A N 1
ATOM 721 C CA . ILE A 1 91 ? 1.341 12.755 3.739 1.00 96.12 91 ILE A CA 1
ATOM 722 C C . ILE A 1 91 ? 0.011 12.238 4.287 1.00 96.12 91 ILE A C 1
ATOM 724 O O . ILE A 1 91 ? -0.990 12.935 4.164 1.00 96.12 91 ILE A O 1
ATOM 728 N N . LEU A 1 92 ? -0.009 11.047 4.897 1.00 95.44 92 LEU A N 1
ATOM 729 C CA . LEU A 1 92 ? -1.241 10.368 5.292 1.00 95.44 92 LEU A CA 1
ATOM 730 C C . LEU A 1 92 ? -2.092 11.205 6.244 1.00 95.44 92 LEU A C 1
ATOM 732 O O . LEU A 1 92 ? -3.306 11.229 6.096 1.00 95.44 92 LEU A O 1
ATOM 736 N N . GLU A 1 93 ? -1.454 11.950 7.148 1.00 94.88 93 GLU A N 1
ATOM 737 C CA . GLU A 1 93 ? -2.134 12.866 8.069 1.00 94.88 93 GLU A CA 1
ATOM 738 C C . GLU A 1 93 ? -3.024 13.885 7.346 1.00 94.88 93 GLU A C 1
ATOM 740 O O . GLU A 1 93 ? -4.100 14.208 7.830 1.00 94.88 93 GLU A O 1
ATOM 745 N N . LYS A 1 94 ? -2.633 14.320 6.142 1.00 95.81 94 LYS A N 1
ATOM 746 C CA . LYS A 1 94 ? -3.426 15.236 5.308 1.00 95.81 94 LYS A CA 1
ATOM 747 C C . LYS A 1 94 ? -4.498 14.528 4.481 1.00 95.81 94 LYS A C 1
ATOM 749 O O . LYS A 1 94 ? -5.423 15.176 4.018 1.00 95.81 94 LYS A O 1
ATOM 754 N N . LEU A 1 95 ? -4.329 13.230 4.230 1.00 94.56 95 LEU A N 1
ATOM 755 C CA . LEU A 1 95 ? -5.218 12.435 3.379 1.00 94.56 95 LEU A CA 1
ATOM 756 C C . LEU A 1 95 ? -6.324 11.736 4.171 1.00 94.56 95 LEU A C 1
ATOM 758 O O . LEU A 1 95 ? -7.293 11.277 3.581 1.00 94.56 95 LEU A O 1
ATOM 762 N N . ILE A 1 96 ? -6.157 11.597 5.486 1.00 94.12 96 ILE A N 1
ATOM 763 C CA . ILE A 1 96 ? -6.930 10.671 6.319 1.00 94.12 96 ILE A CA 1
ATOM 764 C C . ILE A 1 96 ? -8.441 10.927 6.302 1.00 94.12 96 ILE A C 1
ATOM 766 O O . ILE A 1 96 ? -9.213 9.983 6.441 1.00 94.12 96 ILE A O 1
ATOM 770 N N . ASP A 1 97 ? -8.863 12.176 6.114 1.00 93.69 97 ASP A N 1
ATOM 771 C CA . ASP A 1 97 ? -10.278 12.554 6.079 1.00 93.69 97 ASP A CA 1
ATOM 772 C C . ASP A 1 97 ? -10.928 12.283 4.715 1.00 93.69 97 ASP A C 1
ATOM 774 O O . ASP A 1 97 ? -12.148 12.188 4.616 1.00 93.69 97 ASP A O 1
ATOM 778 N N . GLU A 1 98 ? -10.121 12.085 3.671 1.00 94.00 98 GLU A N 1
ATOM 779 C CA . GLU A 1 98 ? -10.565 11.658 2.339 1.00 94.00 98 GLU A CA 1
ATOM 780 C C . GLU A 1 98 ? -10.553 10.125 2.181 1.00 94.00 98 GLU A C 1
ATOM 782 O O . GLU A 1 98 ? -10.928 9.604 1.126 1.00 94.00 98 GLU A O 1
ATOM 787 N N . LEU A 1 99 ? -10.072 9.394 3.196 1.00 96.12 99 LEU A N 1
ATOM 788 C CA . LEU A 1 99 ? -9.916 7.944 3.155 1.00 96.12 99 LEU A CA 1
ATOM 789 C C . LEU A 1 99 ? -11.112 7.213 3.758 1.00 96.12 99 LEU A C 1
ATOM 791 O O . LEU A 1 99 ? -11.506 7.437 4.898 1.00 96.12 99 LEU A O 1
ATOM 795 N N . GLU A 1 100 ? -11.583 6.215 3.019 1.00 97.81 100 GLU A N 1
ATOM 796 C CA . GLU A 1 100 ? -12.413 5.140 3.555 1.00 97.81 100 GLU A CA 1
ATOM 797 C C . GLU A 1 100 ? -11.485 4.116 4.225 1.00 97.81 100 GLU A C 1
ATOM 799 O O . GLU A 1 100 ? -10.937 3.208 3.587 1.00 97.81 100 GLU A O 1
ATOM 804 N N . ILE A 1 101 ? -11.225 4.324 5.517 1.00 98.00 101 ILE A N 1
ATOM 805 C CA . ILE A 1 101 ? -10.207 3.584 6.273 1.00 98.00 101 ILE A CA 1
ATOM 806 C C . ILE A 1 101 ? -10.536 2.097 6.343 1.00 98.00 101 ILE A C 1
ATOM 808 O O . ILE A 1 101 ? -9.629 1.279 6.197 1.00 98.00 101 ILE A O 1
ATOM 812 N N . GLU A 1 102 ? -11.810 1.738 6.502 1.00 98.50 102 GLU A N 1
ATOM 813 C CA . GLU A 1 102 ? -12.287 0.354 6.488 1.00 98.50 102 GLU A CA 1
ATOM 814 C C . GLU A 1 102 ? -11.757 -0.394 5.259 1.00 98.50 102 GLU A C 1
ATOM 816 O O . GLU A 1 102 ? -11.176 -1.477 5.360 1.00 98.50 102 GLU A O 1
ATOM 821 N N . ARG A 1 103 ? -11.898 0.224 4.084 1.00 98.19 103 ARG A N 1
ATOM 822 C CA . ARG A 1 103 ? -11.542 -0.374 2.797 1.00 98.19 103 ARG A CA 1
ATOM 823 C C . ARG A 1 103 ? -10.029 -0.514 2.631 1.00 98.19 103 ARG A C 1
ATOM 825 O O . ARG A 1 103 ? -9.552 -1.532 2.119 1.00 98.19 103 ARG A O 1
ATOM 832 N N . VAL A 1 104 ? -9.258 0.459 3.120 1.00 98.44 104 VAL A N 1
ATOM 833 C CA . VAL A 1 104 ? -7.790 0.372 3.129 1.00 98.44 104 VAL A CA 1
ATOM 834 C C . VAL A 1 104 ? -7.301 -0.690 4.122 1.00 98.44 104 VAL A C 1
ATOM 836 O O . VAL A 1 104 ? -6.413 -1.470 3.775 1.00 98.44 104 VAL A O 1
ATOM 839 N N . LEU A 1 105 ? -7.898 -0.787 5.316 1.00 98.62 105 LEU A N 1
ATOM 840 C CA . LEU A 1 105 ? -7.568 -1.820 6.305 1.00 98.62 105 LEU A CA 1
ATOM 841 C C . LEU A 1 105 ? -7.855 -3.231 5.775 1.00 98.62 105 LEU A C 1
ATOM 843 O O . LEU A 1 105 ? -7.036 -4.123 5.985 1.00 98.62 105 LEU A O 1
ATOM 847 N N . ILE A 1 106 ? -8.941 -3.428 5.019 1.00 98.56 106 ILE A N 1
ATOM 848 C CA . ILE A 1 106 ? -9.208 -4.701 4.328 1.00 98.56 106 ILE A CA 1
ATOM 849 C C . ILE A 1 106 ? -8.110 -5.020 3.310 1.00 98.56 106 ILE A C 1
ATOM 851 O O . ILE A 1 106 ? -7.607 -6.141 3.286 1.00 98.56 106 ILE A O 1
ATOM 855 N N . CYS A 1 107 ? -7.677 -4.053 2.497 1.00 98.44 107 CYS A N 1
ATOM 856 C CA . CYS A 1 107 ? -6.594 -4.282 1.533 1.00 98.44 107 CYS A CA 1
ATOM 857 C C . CYS A 1 107 ? -5.273 -4.650 2.225 1.00 98.44 107 CYS A C 1
ATOM 859 O O . CYS A 1 107 ? -4.557 -5.541 1.765 1.00 98.44 107 CYS A O 1
ATOM 861 N N . ILE A 1 108 ? -4.973 -4.001 3.353 1.00 98.56 108 ILE A N 1
ATOM 862 C CA . ILE A 1 108 ? -3.817 -4.330 4.189 1.00 98.56 108 ILE A CA 1
ATOM 863 C C . ILE A 1 108 ? -3.944 -5.747 4.756 1.00 98.56 108 ILE A C 1
ATOM 865 O O . ILE A 1 108 ? -2.995 -6.524 4.651 1.00 98.56 108 ILE A O 1
ATOM 869 N N . HIS A 1 109 ? -5.098 -6.101 5.324 1.00 98.56 109 HIS A N 1
ATOM 870 C CA . HIS A 1 109 ? -5.367 -7.438 5.861 1.00 98.56 109 HIS A CA 1
ATOM 871 C C . HIS A 1 109 ? -5.146 -8.516 4.800 1.00 98.56 109 HIS A C 1
ATOM 873 O O . HIS A 1 109 ? -4.331 -9.421 4.979 1.00 98.56 109 HIS A O 1
ATOM 879 N N . LEU A 1 110 ? -5.782 -8.348 3.639 1.00 98.12 110 LEU A N 1
ATOM 880 C CA . LEU 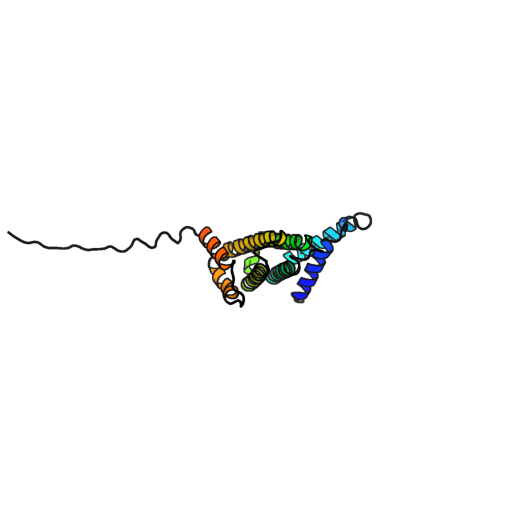A 1 110 ? -5.663 -9.243 2.490 1.00 98.12 110 LEU A CA 1
ATOM 881 C C . LEU A 1 110 ? -4.221 -9.388 1.986 1.00 98.12 110 LEU A C 1
ATOM 883 O O . LEU A 1 110 ? -3.838 -10.459 1.508 1.00 98.12 110 LEU A O 1
ATOM 887 N N . TYR A 1 111 ? -3.417 -8.329 2.076 1.00 98.12 111 TYR A N 1
ATOM 888 C CA . TYR A 1 111 ? -1.990 -8.401 1.788 1.00 98.12 111 TYR A CA 1
ATOM 889 C C . TYR A 1 111 ? -1.243 -9.215 2.856 1.00 98.12 111 TYR A C 1
ATOM 891 O O . TYR A 1 111 ? -0.511 -10.140 2.508 1.00 98.12 111 TYR A O 1
ATOM 899 N N . LEU A 1 112 ? -1.459 -8.945 4.146 1.00 97.75 112 LEU A N 1
ATOM 900 C CA . LEU A 1 112 ? -0.755 -9.615 5.246 1.00 97.75 112 LEU A CA 1
ATOM 901 C C . LEU A 1 112 ? -1.026 -11.122 5.320 1.00 97.75 112 LEU A C 1
ATOM 903 O O . LEU A 1 112 ? -0.102 -11.883 5.617 1.00 97.75 112 LEU A O 1
ATOM 907 N N . ILE A 1 113 ? -2.254 -11.562 5.034 1.00 96.88 113 ILE A N 1
ATOM 908 C CA . ILE A 1 113 ? -2.595 -12.995 4.999 1.00 96.88 113 ILE A CA 1
ATOM 909 C C . ILE A 1 113 ? -2.016 -13.710 3.771 1.00 96.88 113 ILE A C 1
ATOM 911 O O . ILE A 1 113 ? -1.852 -14.924 3.797 1.00 96.88 113 ILE A O 1
ATOM 915 N N . SER A 1 114 ? -1.677 -12.974 2.704 1.00 95.31 114 SER A N 1
ATOM 916 C CA . SER A 1 114 ? -1.058 -13.544 1.495 1.00 95.31 114 SER A CA 1
ATOM 917 C C . SER A 1 114 ? 0.439 -13.841 1.652 1.00 95.31 114 SER A C 1
ATOM 919 O O . SER A 1 114 ? 1.048 -14.477 0.789 1.00 95.31 114 SER A O 1
ATOM 921 N N . ILE A 1 115 ? 1.055 -13.352 2.730 1.00 95.12 115 ILE A N 1
ATOM 922 C CA . ILE A 1 115 ? 2.475 -13.546 3.020 1.00 95.12 115 ILE A CA 1
ATOM 923 C C . ILE A 1 115 ? 2.680 -14.918 3.661 1.00 95.12 115 ILE A C 1
ATOM 925 O O . ILE A 1 115 ? 2.023 -15.258 4.647 1.00 95.12 115 ILE A O 1
ATOM 929 N N . ASN A 1 116 ? 3.660 -15.674 3.163 1.00 92.81 116 ASN A N 1
ATOM 930 C CA . ASN A 1 116 ? 4.153 -16.847 3.872 1.00 92.81 116 ASN A CA 1
ATOM 931 C C . ASN A 1 116 ? 5.042 -16.386 5.037 1.00 92.81 116 ASN A C 1
ATOM 933 O O . ASN A 1 116 ? 6.187 -15.976 4.853 1.00 92.81 116 ASN A O 1
ATOM 937 N N . HIS A 1 117 ? 4.507 -16.428 6.258 1.00 90.31 117 HIS A N 1
ATOM 938 C CA . HIS A 1 117 ? 5.214 -15.926 7.439 1.00 90.31 117 HIS A CA 1
ATOM 939 C C . HIS A 1 117 ? 6.365 -16.828 7.902 1.00 90.31 117 HIS A C 1
ATOM 941 O O . HIS A 1 117 ? 7.202 -16.345 8.668 1.00 90.31 117 HIS A O 1
ATOM 947 N N . GLU A 1 118 ? 6.439 -18.070 7.428 1.00 92.56 118 GLU A N 1
ATOM 948 C CA . GLU A 1 118 ? 7.529 -19.012 7.716 1.00 92.56 118 GLU A CA 1
ATOM 949 C C . GLU A 1 118 ? 8.723 -18.813 6.776 1.00 92.56 118 GLU A C 1
ATOM 951 O O . GLU A 1 118 ? 9.865 -19.016 7.177 1.00 92.56 118 GLU A O 1
ATOM 956 N N . ASN A 1 119 ? 8.471 -18.350 5.548 1.00 93.56 119 ASN A N 1
ATOM 957 C CA . ASN A 1 119 ? 9.498 -18.094 4.541 1.00 93.56 119 ASN A CA 1
ATOM 958 C C . ASN A 1 119 ? 9.229 -16.766 3.820 1.00 93.56 119 ASN A C 1
ATOM 960 O O . ASN A 1 119 ? 8.663 -16.734 2.725 1.00 93.56 119 ASN A O 1
ATOM 964 N N . LYS A 1 120 ? 9.604 -15.663 4.475 1.00 93.75 120 LYS A N 1
ATOM 965 C CA . LYS A 1 120 ? 9.382 -14.302 3.974 1.00 93.75 120 LYS A CA 1
ATOM 966 C C . LYS A 1 120 ? 10.446 -13.936 2.943 1.00 93.75 120 LYS A C 1
ATOM 968 O O . LYS A 1 120 ? 11.640 -14.020 3.222 1.00 93.75 120 LYS A O 1
ATOM 973 N N . SER A 1 121 ? 10.020 -13.461 1.778 1.00 92.44 121 SER A N 1
ATOM 974 C CA . SER A 1 121 ? 10.925 -12.837 0.813 1.00 92.44 121 SER A CA 1
ATOM 975 C C . SER A 1 121 ? 11.367 -11.442 1.282 1.00 92.44 121 SER A C 1
ATOM 977 O O . SER A 1 121 ? 10.735 -10.816 2.136 1.00 92.44 121 SER A O 1
ATOM 979 N N . SER A 1 122 ? 12.415 -10.892 0.659 1.00 91.75 122 SER A N 1
ATOM 980 C CA . SER A 1 122 ? 12.817 -9.490 0.876 1.00 91.75 122 SER A CA 1
ATOM 981 C C . SER A 1 122 ? 11.672 -8.506 0.572 1.00 91.75 122 SER A C 1
ATOM 983 O O . SER A 1 122 ? 11.461 -7.532 1.298 1.00 91.75 122 SER A O 1
ATOM 985 N N . ASN A 1 123 ? 10.863 -8.804 -0.453 1.00 92.31 123 ASN A N 1
ATOM 986 C CA . ASN A 1 123 ? 9.683 -8.011 -0.796 1.00 92.31 123 ASN A CA 1
ATOM 987 C C . ASN A 1 123 ? 8.627 -8.059 0.316 1.00 92.31 123 ASN A C 1
ATOM 989 O O . ASN A 1 123 ? 8.070 -7.015 0.661 1.00 92.31 123 ASN A O 1
ATOM 993 N N . ASP A 1 124 ? 8.393 -9.232 0.916 1.00 94.62 124 ASP A N 1
ATOM 994 C CA . ASP A 1 124 ? 7.455 -9.378 2.034 1.00 94.62 124 ASP A CA 1
ATOM 995 C C . ASP A 1 124 ? 7.910 -8.561 3.245 1.00 94.62 124 ASP A C 1
ATOM 997 O O . ASP A 1 124 ? 7.107 -7.848 3.846 1.00 94.62 124 ASP A O 1
ATOM 1001 N N . GLU A 1 125 ? 9.201 -8.600 3.586 1.00 95.81 125 GLU A N 1
ATOM 1002 C CA . GLU A 1 125 ? 9.741 -7.808 4.693 1.00 95.81 125 GLU A CA 1
ATOM 1003 C C . GLU A 1 125 ? 9.571 -6.305 4.474 1.00 95.81 125 GLU A C 1
ATOM 1005 O O . GLU A 1 125 ? 9.150 -5.582 5.383 1.00 95.81 125 GLU A O 1
ATOM 1010 N N . MET A 1 126 ? 9.903 -5.819 3.276 1.00 95.31 126 MET A N 1
ATOM 1011 C CA . MET A 1 126 ? 9.728 -4.411 2.924 1.00 95.31 126 MET A CA 1
ATOM 1012 C C . MET A 1 126 ? 8.245 -4.022 2.940 1.00 95.31 126 MET A C 1
ATOM 1014 O O . MET A 1 126 ? 7.893 -2.956 3.450 1.00 95.31 126 MET A O 1
ATOM 1018 N N . GLY A 1 127 ? 7.373 -4.902 2.445 1.00 96.75 127 GLY A N 1
ATOM 1019 C CA . GLY A 1 127 ? 5.927 -4.731 2.469 1.00 96.75 127 GLY A CA 1
ATOM 1020 C C . GLY A 1 127 ? 5.349 -4.673 3.887 1.00 96.75 127 GLY A C 1
ATOM 1021 O O . GLY A 1 127 ? 4.552 -3.793 4.201 1.00 96.75 127 GLY A O 1
ATOM 1022 N N . ILE A 1 128 ? 5.799 -5.545 4.793 1.00 97.69 128 ILE A N 1
ATOM 1023 C CA . ILE A 1 128 ? 5.400 -5.512 6.210 1.00 97.69 128 ILE A CA 1
ATOM 1024 C C . ILE A 1 128 ? 5.849 -4.203 6.866 1.00 97.69 128 ILE A C 1
ATOM 1026 O O . ILE A 1 128 ? 5.088 -3.610 7.632 1.00 97.69 128 ILE A O 1
ATOM 1030 N N . ARG A 1 129 ? 7.068 -3.728 6.572 1.00 98.00 129 ARG A N 1
ATOM 1031 C CA . ARG A 1 129 ? 7.563 -2.449 7.106 1.00 98.00 129 ARG A CA 1
ATOM 1032 C C . ARG A 1 129 ? 6.671 -1.286 6.678 1.00 98.00 129 ARG A C 1
ATOM 1034 O O . ARG A 1 129 ? 6.259 -0.517 7.542 1.00 98.00 129 ARG A O 1
ATOM 1041 N N . ILE A 1 130 ? 6.323 -1.185 5.391 1.00 98.12 130 ILE A N 1
ATOM 1042 C CA . ILE A 1 130 ? 5.463 -0.089 4.923 1.00 98.12 130 ILE A CA 1
ATOM 1043 C C . ILE A 1 130 ? 4.041 -0.183 5.486 1.00 98.12 130 ILE A C 1
ATOM 1045 O O . ILE A 1 130 ? 3.468 0.842 5.849 1.00 98.12 130 ILE A O 1
ATOM 1049 N N . VAL A 1 131 ? 3.493 -1.394 5.646 1.00 98.38 131 VAL A N 1
ATOM 1050 C CA . VAL A 1 131 ? 2.202 -1.586 6.320 1.00 98.38 131 VAL A CA 1
ATOM 1051 C C . VAL A 1 131 ? 2.254 -1.069 7.755 1.00 98.38 131 VAL A C 1
ATOM 1053 O O . VAL A 1 131 ? 1.382 -0.300 8.147 1.00 98.38 131 VAL A O 1
ATOM 1056 N N . LYS A 1 132 ? 3.280 -1.438 8.534 1.00 98.38 132 LYS A N 1
ATOM 1057 C CA . LYS A 1 132 ? 3.433 -0.946 9.912 1.00 98.38 132 LYS A CA 1
ATOM 1058 C C . LYS A 1 132 ? 3.504 0.578 9.967 1.00 98.38 132 LYS A C 1
ATOM 1060 O O . LYS A 1 132 ? 2.867 1.170 10.830 1.00 98.38 132 LYS A O 1
ATOM 1065 N N . THR A 1 133 ? 4.230 1.207 9.040 1.00 98.25 133 THR A N 1
ATOM 1066 C CA . THR A 1 133 ? 4.277 2.673 8.925 1.00 98.25 133 THR A CA 1
ATOM 1067 C C . THR A 1 133 ? 2.895 3.262 8.645 1.00 98.25 133 THR A C 1
ATOM 1069 O O . THR A 1 133 ? 2.498 4.207 9.315 1.00 98.25 133 THR A O 1
ATOM 1072 N N . LEU A 1 134 ? 2.139 2.706 7.696 1.00 98.19 134 LEU A N 1
ATOM 1073 C CA . LEU A 1 134 ? 0.797 3.199 7.374 1.00 98.19 134 LEU A CA 1
ATOM 1074 C C . LEU A 1 134 ? -0.175 3.037 8.544 1.00 98.19 134 LEU A C 1
ATOM 1076 O O . LEU A 1 134 ? -0.868 3.989 8.885 1.00 98.19 134 LEU A O 1
ATOM 1080 N N . VAL A 1 135 ? -0.186 1.870 9.193 1.00 98.25 135 VAL A N 1
ATOM 1081 C CA . VAL A 1 135 ? -1.024 1.619 10.375 1.00 98.25 135 VAL A CA 1
ATOM 1082 C C . VAL A 1 135 ? -0.649 2.575 11.506 1.00 98.25 135 VAL A C 1
ATOM 1084 O O . VAL A 1 135 ? -1.538 3.152 12.122 1.00 98.25 135 VAL A O 1
ATOM 1087 N N . HIS A 1 136 ? 0.646 2.808 11.744 1.00 98.25 136 HIS A N 1
ATOM 1088 C CA . HIS A 1 136 ? 1.103 3.802 12.715 1.00 98.25 136 HIS A CA 1
ATOM 1089 C C . HIS A 1 136 ? 0.539 5.193 12.428 1.00 98.25 136 HIS A C 1
ATOM 1091 O O . HIS A 1 136 ? -0.064 5.792 13.313 1.00 98.25 136 HIS A O 1
ATOM 1097 N N . GLU A 1 137 ? 0.670 5.686 11.196 1.00 97.69 137 GLU A N 1
ATOM 1098 C CA . GLU A 1 137 ? 0.147 7.004 10.831 1.00 97.69 137 GLU A CA 1
ATOM 1099 C C . GLU A 1 137 ? -1.390 7.072 10.921 1.00 97.69 137 GLU A C 1
ATOM 1101 O O . GLU A 1 137 ? -1.925 8.071 11.397 1.00 97.69 137 GLU A O 1
ATOM 1106 N N . MET A 1 138 ? -2.120 6.009 10.556 1.00 98.00 138 MET A N 1
ATOM 1107 C CA . MET A 1 138 ? -3.583 5.961 10.721 1.00 98.00 138 MET A CA 1
ATOM 1108 C C . MET A 1 138 ? -3.992 6.041 12.194 1.00 98.00 138 MET A C 1
ATOM 1110 O O . MET A 1 138 ? -4.847 6.848 12.555 1.00 98.00 138 MET A O 1
ATOM 1114 N N . VAL A 1 139 ? -3.364 5.233 13.054 1.00 98.06 139 VAL A N 1
ATOM 1115 C CA . VAL A 1 139 ? -3.639 5.205 14.500 1.00 98.06 139 VAL A CA 1
ATOM 1116 C C . VAL A 1 139 ? -3.227 6.523 15.156 1.00 98.06 139 VAL A C 1
ATOM 1118 O O . VAL A 1 139 ? -3.930 7.023 16.033 1.00 98.06 139 VAL A O 1
ATOM 1121 N N . LYS A 1 140 ? -2.121 7.131 14.715 1.00 96.62 140 LYS A N 1
ATOM 1122 C CA . LYS A 1 140 ? -1.672 8.438 15.198 1.00 96.62 140 LYS A CA 1
ATOM 1123 C C . LYS A 1 140 ? -2.756 9.501 15.015 1.00 96.62 140 LYS A C 1
ATOM 1125 O O . LYS A 1 140 ? -2.967 10.292 15.928 1.00 96.62 140 LYS A O 1
ATOM 1130 N N . VAL A 1 141 ? -3.453 9.508 13.880 1.00 96.19 141 VAL A N 1
ATOM 1131 C CA . VAL A 1 141 ? -4.471 10.533 13.609 1.00 96.19 141 VAL A CA 1
ATOM 1132 C C . VAL A 1 141 ? -5.840 10.160 14.169 1.00 96.19 141 VAL A C 1
ATOM 1134 O O . VAL A 1 141 ? -6.482 10.981 14.815 1.00 96.19 141 VAL A O 1
ATOM 1137 N N . LYS A 1 142 ? -6.291 8.917 13.970 1.00 96.38 142 LYS A N 1
ATOM 1138 C CA . LYS A 1 142 ? -7.628 8.479 14.403 1.00 96.38 142 LYS A CA 1
ATOM 1139 C C . LYS A 1 142 ? -7.706 8.127 15.889 1.00 96.38 142 LYS A C 1
ATOM 1141 O O . LYS A 1 142 ? -8.810 8.088 16.438 1.00 96.38 142 LYS A O 1
ATOM 1146 N N . ARG A 1 143 ? -6.573 7.889 16.559 1.00 96.81 143 ARG A N 1
ATOM 1147 C CA . ARG A 1 143 ? -6.525 7.408 17.951 1.00 96.81 143 ARG A CA 1
ATOM 1148 C C . ARG A 1 143 ? -7.455 6.203 18.115 1.00 96.81 143 ARG A C 1
ATOM 1150 O O . ARG A 1 143 ? -7.523 5.359 17.226 1.00 96.81 143 ARG A O 1
ATOM 1157 N N . HIS A 1 144 ? -8.197 6.134 19.214 1.00 97.25 144 HIS A N 1
ATOM 1158 C CA . HIS A 1 144 ? -9.124 5.051 19.528 1.00 97.25 144 HIS A CA 1
ATOM 1159 C C . HIS A 1 144 ? -10.216 4.815 18.469 1.00 97.25 144 HIS A C 1
ATOM 1161 O O . HIS A 1 144 ? -10.645 3.674 18.311 1.00 97.25 144 HIS A O 1
ATOM 1167 N N . SER A 1 145 ? -10.610 5.831 17.684 1.00 97.00 145 SER A N 1
ATOM 1168 C CA . SER A 1 145 ? -11.641 5.668 16.640 1.00 97.00 145 SER A CA 1
ATOM 1169 C C . SER A 1 145 ? -11.227 4.715 15.510 1.00 97.00 145 SER A C 1
ATOM 1171 O O . SER A 1 145 ? -12.081 4.165 14.821 1.00 97.00 145 SER A O 1
ATOM 1173 N N . ILE A 1 146 ? -9.926 4.428 15.359 1.00 97.94 146 ILE A N 1
ATOM 1174 C CA . ILE A 1 146 ? -9.439 3.428 14.396 1.00 97.94 146 ILE A CA 1
ATOM 1175 C C . ILE A 1 146 ? -10.010 2.027 14.662 1.00 97.94 146 ILE A C 1
ATOM 1177 O O . ILE A 1 146 ? -10.133 1.224 13.737 1.00 97.94 146 ILE A O 1
ATOM 1181 N N . LEU A 1 147 ? -10.364 1.727 15.918 1.00 98.31 147 LEU A N 1
ATOM 1182 C CA . LEU A 1 147 ? -10.923 0.436 16.310 1.00 98.31 147 LEU A CA 1
ATOM 1183 C C . LEU A 1 147 ? -12.323 0.226 15.729 1.00 98.31 147 LEU A C 1
ATOM 1185 O O . LEU A 1 147 ? -12.685 -0.914 15.451 1.00 98.31 147 LEU A O 1
ATOM 1189 N N . ASP A 1 148 ? -13.085 1.296 15.492 1.00 98.19 148 ASP A N 1
ATOM 1190 C CA . ASP A 1 148 ? -14.383 1.195 14.827 1.00 98.19 148 ASP A CA 1
ATOM 1191 C C . ASP A 1 148 ? -14.223 0.781 13.366 1.00 98.19 148 ASP A C 1
ATOM 1193 O O . ASP A 1 148 ? -14.885 -0.162 12.927 1.00 98.19 148 ASP A O 1
ATOM 1197 N N . SER A 1 149 ? -13.275 1.392 12.649 1.00 98.00 149 SER A N 1
ATOM 1198 C CA . SER A 1 149 ? -12.945 0.979 11.283 1.00 98.00 149 SER A CA 1
ATOM 1199 C C . SER A 1 149 ? -12.343 -0.428 11.239 1.00 98.00 149 SER A C 1
ATOM 1201 O O . SER A 1 149 ? -12.643 -1.196 10.331 1.00 98.00 149 SER A O 1
ATOM 1203 N N . TYR A 1 150 ? -11.548 -0.830 12.236 1.00 98.56 150 TYR A N 1
ATOM 1204 C CA . TYR A 1 150 ? -10.981 -2.184 12.309 1.00 98.56 150 TYR A CA 1
ATOM 1205 C C . TYR A 1 150 ? -12.051 -3.289 12.390 1.00 98.56 150 TYR A C 1
ATOM 1207 O O . TYR A 1 150 ? -11.806 -4.403 11.926 1.00 98.56 150 TYR A O 1
ATOM 1215 N N . LYS A 1 151 ? -13.264 -3.005 12.885 1.00 98.25 151 LYS A N 1
ATOM 1216 C CA . LYS A 1 151 ? -14.337 -4.011 12.994 1.00 98.25 151 LYS A CA 1
ATOM 1217 C C . LYS A 1 151 ? -14.685 -4.689 11.661 1.00 98.25 151 LYS A C 1
ATOM 1219 O O . LYS A 1 151 ? -15.206 -5.802 11.675 1.00 98.25 151 LYS A O 1
ATOM 1224 N N . VAL A 1 152 ? -14.434 -4.057 10.506 1.00 98.19 152 VAL A N 1
ATOM 1225 C CA . VAL A 1 152 ? -14.632 -4.736 9.208 1.00 98.19 152 VAL A CA 1
ATOM 1226 C C . VAL A 1 152 ? -13.621 -5.861 8.982 1.00 98.19 152 VAL A C 1
ATOM 1228 O O . VAL A 1 152 ? -13.976 -6.878 8.396 1.00 98.19 152 VAL A O 1
ATOM 1231 N N . VAL A 1 153 ? -12.391 -5.698 9.477 1.00 98.31 153 VAL A N 1
ATOM 1232 C CA . VAL A 1 153 ? -11.338 -6.718 9.432 1.00 98.31 153 VAL A CA 1
ATOM 1233 C C . VAL A 1 153 ? -11.640 -7.821 10.441 1.00 98.31 153 VAL A C 1
ATOM 1235 O O . VAL A 1 153 ? -11.517 -8.991 10.108 1.00 98.31 153 VAL A O 1
ATOM 1238 N N . GLU A 1 154 ? -12.107 -7.465 11.641 1.00 97.75 154 GLU A N 1
ATO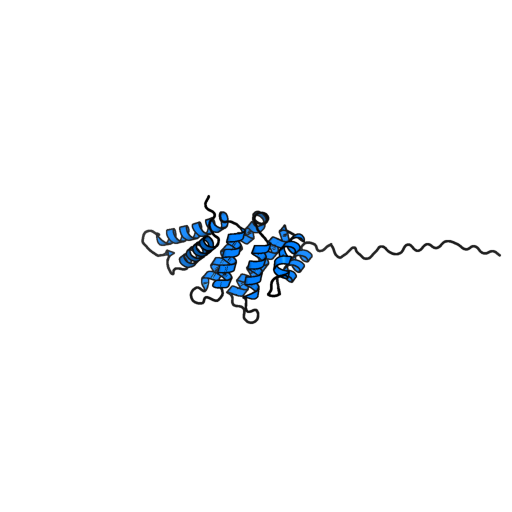M 1239 C CA . GLU A 1 154 ? -12.506 -8.440 12.668 1.00 97.75 154 GLU A CA 1
ATOM 1240 C C . GLU A 1 154 ? -13.614 -9.391 12.187 1.00 97.75 154 GLU A C 1
ATOM 1242 O O . GLU A 1 154 ? -13.617 -10.569 12.531 1.00 97.75 154 GLU A O 1
ATOM 1247 N N . ARG A 1 155 ? -14.540 -8.893 11.358 1.00 97.75 155 ARG A N 1
ATOM 1248 C CA . ARG A 1 155 ? -15.623 -9.687 10.755 1.00 97.75 155 ARG A CA 1
ATOM 1249 C C . ARG A 1 155 ? -15.231 -10.401 9.458 1.00 97.75 155 ARG A C 1
ATOM 1251 O O . ARG A 1 155 ? -16.089 -11.030 8.842 1.00 97.75 155 ARG A O 1
ATOM 1258 N N . HIS A 1 156 ? -13.991 -10.263 8.998 1.00 97.88 156 HIS A N 1
ATOM 1259 C CA . HIS A 1 156 ? -13.534 -10.901 7.770 1.00 97.88 156 HIS A CA 1
ATOM 1260 C C . HIS A 1 156 ? -13.435 -12.425 7.952 1.00 97.88 156 HIS A C 1
ATOM 1262 O O . HIS A 1 156 ? -13.076 -12.906 9.021 1.00 97.88 156 HIS A O 1
ATOM 1268 N N . GLU A 1 157 ? -13.720 -13.193 6.895 1.00 96.56 157 GLU A N 1
ATOM 1269 C CA . GLU A 1 157 ? -13.764 -14.668 6.945 1.00 96.56 157 GLU A CA 1
ATOM 1270 C C . GLU A 1 157 ? -12.433 -15.296 7.383 1.00 96.56 157 GLU A C 1
ATOM 1272 O O . GLU A 1 157 ? -12.398 -16.302 8.087 1.00 96.56 157 GLU A O 1
ATOM 1277 N N . VAL A 1 158 ? -11.324 -14.687 6.956 1.00 96.25 158 VAL A N 1
ATOM 1278 C CA . VAL A 1 158 ? -9.970 -15.055 7.384 1.00 96.25 158 VAL A CA 1
ATOM 1279 C C . VAL A 1 158 ? -9.563 -14.206 8.582 1.00 96.25 158 VAL A C 1
ATOM 1281 O O . VAL A 1 158 ? -9.524 -12.979 8.462 1.00 96.25 158 VAL A O 1
ATOM 1284 N N . GLU A 1 159 ? -9.199 -14.873 9.678 1.00 95.88 159 GLU A N 1
ATOM 1285 C CA . GLU A 1 159 ? -8.749 -14.270 10.937 1.00 95.88 159 GLU A CA 1
ATOM 1286 C C . GLU A 1 159 ? -7.545 -13.326 10.751 1.00 95.88 159 GLU A C 1
ATOM 1288 O O . GLU A 1 159 ? -6.563 -13.654 10.072 1.00 95.88 159 GLU A O 1
ATOM 1293 N N . ASP A 1 160 ? -7.597 -12.158 11.398 1.00 97.00 160 ASP A N 1
ATOM 1294 C CA . ASP A 1 160 ? -6.450 -11.259 11.537 1.00 97.00 160 ASP A CA 1
ATOM 1295 C C . ASP A 1 160 ? -5.442 -11.779 12.570 1.00 97.00 160 ASP A C 1
ATOM 1297 O O . ASP A 1 160 ? -5.783 -12.110 13.702 1.00 97.00 160 ASP A O 1
ATOM 1301 N N . LYS A 1 161 ? -4.161 -11.772 12.193 1.00 95.62 161 LYS A N 1
ATOM 1302 C CA . LYS A 1 161 ? -3.042 -12.179 13.059 1.00 95.62 161 LYS A CA 1
ATOM 1303 C C . LYS A 1 161 ? -2.134 -11.016 13.465 1.00 95.62 161 LYS A C 1
ATOM 1305 O O . LYS A 1 161 ? -1.185 -11.222 14.225 1.00 95.62 161 LYS A O 1
ATOM 1310 N N . HIS A 1 162 ? -2.369 -9.810 12.942 1.00 96.81 162 HIS A N 1
ATOM 1311 C CA . HIS A 1 162 ? -1.392 -8.719 12.985 1.00 96.81 162 HIS A CA 1
ATOM 1312 C C . HIS A 1 162 ? -2.000 -7.365 13.345 1.00 96.81 162 HIS A C 1
ATOM 1314 O O . HIS A 1 162 ? -1.495 -6.707 14.259 1.00 96.81 162 HIS A O 1
ATOM 1320 N N . LEU A 1 163 ? -3.044 -6.933 12.635 1.00 98.12 163 LEU A N 1
ATOM 1321 C CA . LEU A 1 163 ? -3.539 -5.556 12.672 1.00 98.12 163 LEU A CA 1
ATOM 1322 C C . LEU A 1 163 ? -4.026 -5.150 14.059 1.00 98.12 163 LEU A C 1
ATOM 1324 O O . LEU A 1 163 ? -3.566 -4.128 14.569 1.00 98.12 163 LEU A O 1
ATOM 1328 N N . HIS A 1 164 ? -4.867 -5.957 14.707 1.00 98.25 164 HIS A N 1
ATOM 1329 C CA . HIS A 1 164 ? -5.385 -5.647 16.044 1.00 98.25 164 HIS A CA 1
ATOM 1330 C C . HIS A 1 164 ? -4.268 -5.444 17.061 1.00 98.25 164 HIS A C 1
ATOM 1332 O O . HIS A 1 164 ? -4.246 -4.475 17.823 1.00 98.25 164 HIS A O 1
ATOM 1338 N N . ARG A 1 165 ? -3.292 -6.361 17.049 1.00 98.12 165 ARG A N 1
ATOM 1339 C CA . ARG A 1 165 ? -2.136 -6.311 17.947 1.00 98.12 165 ARG A CA 1
ATOM 1340 C C . ARG A 1 165 ? -1.314 -5.051 17.698 1.00 98.12 165 ARG A C 1
ATOM 1342 O O . ARG A 1 165 ? -0.909 -4.402 18.658 1.00 98.12 165 ARG A O 1
ATOM 1349 N N . TRP A 1 166 ? -1.047 -4.712 16.438 1.00 98.38 166 TRP A N 1
ATOM 1350 C CA . TRP A 1 166 ? -0.282 -3.513 16.101 1.00 98.38 166 TRP A CA 1
ATOM 1351 C C . TRP A 1 166 ? -1.021 -2.245 16.517 1.00 98.38 166 TRP A C 1
ATOM 1353 O O . TRP A 1 166 ? -0.416 -1.410 17.183 1.00 98.38 166 TRP A O 1
ATOM 1363 N N . ILE A 1 167 ? -2.319 -2.139 16.217 1.00 98.50 167 ILE A N 1
ATOM 1364 C CA . ILE A 1 167 ? -3.162 -1.010 16.626 1.00 98.50 167 ILE A CA 1
ATOM 1365 C C . ILE A 1 167 ? -3.091 -0.811 18.144 1.00 98.50 167 ILE A C 1
ATOM 1367 O O . ILE A 1 167 ? -2.772 0.288 18.592 1.00 98.50 167 ILE A O 1
ATOM 1371 N N . LYS A 1 168 ? -3.296 -1.869 18.941 1.00 97.94 168 LYS A N 1
ATOM 1372 C CA . LYS A 1 168 ? -3.226 -1.790 20.411 1.00 97.94 168 LYS A CA 1
ATOM 1373 C C . LYS A 1 168 ? -1.862 -1.335 20.925 1.00 97.94 168 LYS A C 1
ATOM 1375 O O . LYS A 1 168 ? -1.798 -0.483 21.803 1.00 97.94 168 LYS A O 1
ATOM 1380 N N . ILE A 1 169 ? -0.773 -1.883 20.381 1.00 97.81 169 ILE A N 1
ATOM 1381 C CA . ILE A 1 169 ? 0.587 -1.482 20.777 1.00 97.81 169 ILE A CA 1
ATOM 1382 C C . ILE A 1 169 ? 0.811 0.006 20.487 1.00 97.81 169 ILE A C 1
ATOM 1384 O O . ILE A 1 169 ? 1.344 0.720 21.335 1.00 97.81 169 ILE A O 1
ATOM 1388 N N . ILE A 1 170 ? 0.396 0.477 19.309 1.00 97.75 170 ILE A N 1
ATOM 1389 C CA . ILE A 1 170 ? 0.569 1.875 18.909 1.00 97.75 170 ILE A CA 1
ATOM 1390 C C . ILE A 1 170 ? -0.269 2.794 19.809 1.00 97.75 170 ILE A C 1
ATOM 1392 O O . ILE A 1 170 ? 0.274 3.768 20.319 1.00 97.75 170 ILE A O 1
ATOM 1396 N N . LEU A 1 171 ? -1.539 2.464 20.078 1.00 97.56 171 LEU A N 1
ATOM 1397 C CA . LEU A 1 171 ? -2.399 3.227 20.997 1.00 97.56 171 LEU A CA 1
ATOM 1398 C C . LEU A 1 171 ? -1.771 3.363 22.390 1.00 97.56 171 LEU A C 1
ATOM 1400 O O . LEU A 1 171 ? -1.610 4.479 22.875 1.00 97.56 171 LEU A O 1
ATOM 1404 N N . ASN A 1 172 ? -1.319 2.253 22.979 1.00 95.75 172 ASN A N 1
ATOM 1405 C CA . ASN A 1 172 ? -0.675 2.262 24.296 1.00 95.75 172 ASN A CA 1
ATOM 1406 C C . ASN A 1 172 ? 0.628 3.078 24.313 1.00 95.75 172 ASN A C 1
ATOM 1408 O O . ASN A 1 172 ? 0.980 3.663 25.330 1.00 95.75 172 ASN A O 1
ATOM 1412 N N . THR A 1 173 ? 1.360 3.113 23.196 1.00 95.25 173 THR A N 1
ATOM 1413 C CA . THR A 1 173 ? 2.604 3.895 23.084 1.00 95.25 173 THR A CA 1
ATOM 1414 C C . THR A 1 173 ? 2.324 5.397 22.992 1.00 95.25 173 THR A C 1
ATOM 1416 O O . THR A 1 173 ? 3.133 6.207 23.436 1.00 95.25 173 THR A O 1
ATOM 1419 N N . LEU A 1 174 ? 1.191 5.778 22.399 1.00 92.44 174 LEU A N 1
ATOM 1420 C CA . LEU A 1 174 ? 0.783 7.172 22.230 1.00 92.44 174 LEU A CA 1
ATOM 1421 C C . LEU A 1 174 ? 0.130 7.755 23.494 1.00 92.44 174 LEU A C 1
ATOM 1423 O O . LEU A 1 174 ? 0.138 8.973 23.655 1.00 92.44 174 LEU A O 1
ATOM 1427 N N . GLU A 1 175 ? -0.414 6.906 24.370 1.00 85.44 175 GLU A N 1
ATOM 1428 C CA . GLU A 1 175 ? -1.108 7.284 25.608 1.00 85.44 175 GLU A CA 1
ATOM 1429 C C . GLU A 1 175 ? -0.616 6.447 26.812 1.00 85.44 175 GLU A C 1
ATOM 1431 O O . GLU A 1 175 ? -1.358 5.610 27.331 1.00 85.44 175 GLU A O 1
ATOM 1436 N N . PRO A 1 176 ? 0.630 6.649 27.282 1.00 72.06 176 PRO A N 1
ATOM 1437 C CA . PRO A 1 176 ? 1.199 5.855 28.376 1.00 72.06 176 PRO A CA 1
ATOM 1438 C C . PRO A 1 176 ? 0.478 6.021 29.732 1.00 72.06 176 PRO A C 1
ATOM 1440 O O . PRO A 1 176 ? 0.644 5.172 30.605 1.00 72.06 176 PRO A O 1
ATOM 1443 N N . ASP A 1 177 ? -0.356 7.055 29.903 1.00 58.56 177 ASP A N 1
ATOM 1444 C CA . ASP A 1 177 ? -0.865 7.489 31.216 1.00 58.56 177 ASP A CA 1
ATOM 1445 C C . ASP A 1 177 ? -2.295 7.031 31.578 1.00 58.56 177 ASP A C 1
ATOM 1447 O O . ASP A 1 177 ? -2.804 7.386 32.641 1.00 58.56 177 ASP A O 1
ATOM 1451 N N . SER A 1 178 ? -2.978 6.222 30.758 1.00 55.50 178 SER A N 1
ATOM 1452 C CA . SER A 1 178 ? -4.373 5.827 31.051 1.00 55.50 178 SER A CA 1
ATOM 1453 C C . SER A 1 178 ? -4.524 4.639 32.022 1.00 55.50 178 SER A C 1
ATOM 1455 O O . SER A 1 178 ? -5.643 4.323 32.426 1.00 55.50 178 SER A O 1
ATOM 1457 N N . VAL A 1 179 ? -3.427 3.999 32.459 1.00 53.56 179 VAL A N 1
ATOM 1458 C CA . VAL A 1 179 ? -3.464 2.760 33.277 1.00 53.56 179 VAL A CA 1
ATOM 1459 C C . VAL A 1 179 ? -3.046 2.964 34.750 1.00 53.56 179 VAL A C 1
ATOM 1461 O O . VAL A 1 179 ? -3.097 2.021 35.534 1.00 53.56 179 VAL A O 1
ATOM 1464 N N . SER A 1 180 ? -2.702 4.181 35.191 1.00 43.91 180 SER A N 1
ATOM 1465 C CA . SER A 1 180 ? -2.147 4.399 36.547 1.00 43.91 180 SER A CA 1
ATOM 1466 C C . SER A 1 180 ? -3.096 4.962 37.616 1.00 43.91 180 SER A C 1
ATOM 1468 O O . SER A 1 180 ? -2.672 5.056 38.759 1.00 43.91 180 SER A O 1
ATOM 1470 N N . ASN A 1 181 ? -4.369 5.272 37.330 1.00 38.44 181 ASN A N 1
ATOM 1471 C CA . ASN A 1 181 ? -5.267 5.923 38.311 1.00 38.44 181 ASN A CA 1
ATOM 1472 C C . ASN A 1 181 ? -6.621 5.215 38.538 1.00 38.44 181 ASN A C 1
ATOM 1474 O O . ASN A 1 181 ? -7.662 5.862 38.618 1.00 38.44 181 ASN A O 1
ATOM 1478 N N . ALA A 1 182 ? -6.632 3.885 38.679 1.00 43.47 182 ALA A N 1
ATOM 1479 C CA . ALA A 1 182 ? -7.852 3.130 39.018 1.00 43.47 182 ALA A CA 1
ATOM 1480 C C . ALA A 1 182 ? -7.749 2.305 40.317 1.00 43.47 182 ALA A C 1
ATOM 1482 O O . ALA A 1 182 ? -8.478 1.330 40.495 1.00 43.47 182 ALA A O 1
ATOM 1483 N N . SER A 1 183 ? -6.853 2.651 41.245 1.00 44.06 183 SER A N 1
ATOM 1484 C CA . SER A 1 183 ? -6.723 1.913 42.511 1.00 44.06 183 SER A CA 1
ATOM 1485 C C . SER A 1 183 ? -6.293 2.803 43.673 1.00 44.06 183 SER A C 1
ATOM 1487 O O . SER A 1 183 ? -5.239 2.567 44.235 1.00 44.06 183 SER A O 1
ATOM 1489 N N . GLU A 1 184 ? -7.091 3.814 44.042 1.00 45.47 184 GLU A N 1
ATOM 1490 C CA . GLU A 1 184 ? -7.001 4.419 45.386 1.00 45.47 184 GLU A CA 1
ATOM 1491 C C . GLU A 1 184 ? -8.202 5.324 45.740 1.00 45.47 184 GLU A C 1
ATOM 1493 O O . GLU A 1 184 ? -8.048 6.497 46.045 1.00 45.47 184 GLU A O 1
ATOM 1498 N N . VAL A 1 185 ? -9.434 4.795 45.739 1.00 45.78 185 VAL A N 1
ATOM 1499 C CA . VAL A 1 185 ? -10.524 5.385 46.550 1.00 45.78 185 VAL A CA 1
ATOM 1500 C C . VAL A 1 185 ? -11.438 4.273 47.072 1.00 45.78 185 VAL A C 1
ATOM 1502 O O . VAL A 1 185 ? -12.490 3.990 46.509 1.00 45.78 185 VAL A O 1
ATOM 1505 N N . SER A 1 186 ? -11.049 3.638 48.177 1.00 42.38 186 SER A N 1
ATOM 1506 C CA . SER A 1 186 ? -11.995 2.942 49.061 1.00 42.38 186 SER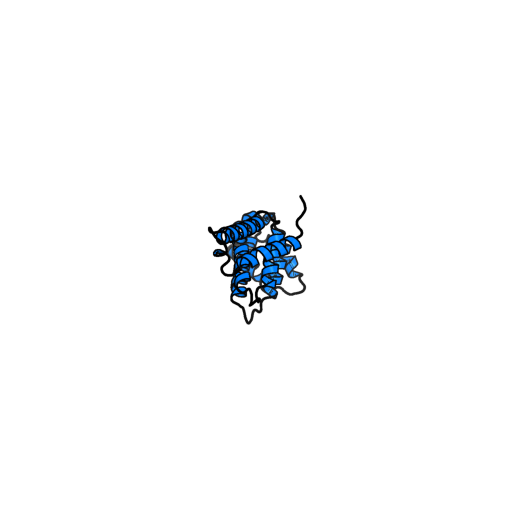 A CA 1
ATOM 1507 C C . SER A 1 186 ? -11.378 2.751 50.446 1.00 42.38 186 SER A C 1
ATOM 1509 O O . SER A 1 186 ? -10.535 1.878 50.636 1.00 42.38 186 SER A O 1
ATOM 1511 N N . GLY A 1 187 ? -11.794 3.568 51.417 1.00 37.78 187 GLY A N 1
ATOM 1512 C CA . GLY A 1 187 ? -11.340 3.407 52.800 1.00 37.78 187 GLY A CA 1
ATOM 1513 C C . GLY A 1 187 ? -11.755 4.493 53.793 1.00 37.78 187 GLY A C 1
ATOM 1514 O O . GLY A 1 187 ? -10.982 4.795 54.693 1.00 37.78 187 GLY A O 1
ATOM 1515 N N . ALA A 1 188 ? -12.945 5.089 53.666 1.00 42.53 188 ALA A N 1
ATOM 1516 C CA . ALA A 1 188 ? -13.533 5.868 54.758 1.00 42.53 188 ALA A CA 1
ATOM 1517 C C . ALA A 1 188 ? -14.174 4.901 55.772 1.00 42.53 188 ALA A C 1
ATOM 1519 O O . ALA A 1 188 ? -15.254 4.367 55.534 1.00 42.53 188 ALA A O 1
ATOM 1520 N N . GLY A 1 189 ? -13.485 4.653 56.889 1.00 38.97 189 GLY A N 1
ATOM 1521 C CA . GLY A 1 189 ? -13.957 3.835 58.008 1.00 38.97 189 GLY A CA 1
ATOM 1522 C C . GLY A 1 189 ? -14.004 4.654 59.294 1.00 38.97 189 GLY A C 1
ATOM 1523 O O . GLY A 1 189 ? -13.006 4.787 59.994 1.00 38.97 189 GLY A O 1
ATOM 1524 N N . SER A 1 190 ? -15.180 5.211 59.567 1.00 42.50 190 SER A N 1
ATOM 1525 C CA . SER A 1 190 ? -15.555 5.945 60.777 1.00 42.50 190 SER A CA 1
ATOM 1526 C C . SER A 1 190 ? -15.358 5.107 62.054 1.00 42.50 190 SER A C 1
ATOM 1528 O O . SER A 1 190 ? -15.779 3.952 62.103 1.00 42.50 190 SER A O 1
ATOM 1530 N N . LYS A 1 191 ? -14.779 5.688 63.114 1.00 41.47 191 LYS A N 1
ATOM 1531 C CA . LYS A 1 191 ? -14.898 5.180 64.492 1.00 41.47 191 LYS A CA 1
ATOM 1532 C C . LYS A 1 191 ? -15.305 6.321 65.418 1.00 41.47 191 LYS A C 1
ATOM 1534 O O . LYS A 1 191 ? -14.493 7.179 65.747 1.00 41.47 191 LYS A O 1
ATOM 1539 N N . GLY A 1 192 ? -16.568 6.290 65.831 1.00 36.69 192 GLY A N 1
ATOM 1540 C CA . GLY A 1 192 ? -17.102 7.051 66.951 1.00 36.69 192 GLY A CA 1
ATOM 1541 C C . GLY A 1 192 ? -17.521 6.113 68.085 1.00 36.69 192 GLY A C 1
ATOM 1542 O O . GLY A 1 192 ? -18.195 5.117 67.837 1.00 36.69 192 GLY A O 1
ATOM 1543 N N . SER A 1 193 ? -17.128 6.516 69.295 1.00 40.84 193 SER A N 1
ATOM 1544 C CA . SER A 1 193 ? -17.769 6.297 70.602 1.00 40.84 193 SER A CA 1
ATOM 1545 C C . SER A 1 193 ? -17.669 4.939 71.310 1.00 40.84 193 SER A C 1
ATOM 1547 O O . SER A 1 193 ? -18.218 3.941 70.858 1.00 40.84 193 SER A O 1
ATOM 1549 N N . ALA A 1 194 ? -17.101 4.976 72.524 1.00 44.84 194 ALA A N 1
ATOM 1550 C CA . ALA A 1 194 ? -17.837 4.664 73.758 1.00 44.84 194 ALA A CA 1
ATOM 1551 C C . ALA A 1 194 ? -17.053 5.124 75.009 1.00 44.84 194 ALA A C 1
ATOM 1553 O O . ALA A 1 194 ? -15.950 4.648 75.273 1.00 44.84 194 ALA A O 1
ATOM 1554 N N . GLU A 1 195 ? -17.654 6.044 75.770 1.00 42.03 195 GLU A N 1
ATOM 1555 C CA . GLU A 1 195 ? -17.451 6.209 77.215 1.00 42.03 195 GLU A CA 1
ATOM 1556 C C . GLU A 1 195 ? -17.825 4.914 77.952 1.00 42.03 195 GLU A C 1
ATOM 1558 O O . GLU A 1 195 ? -18.836 4.297 77.617 1.00 42.03 195 GLU A O 1
ATOM 1563 N N . MET A 1 196 ? -17.095 4.559 79.016 1.00 51.69 196 MET A N 1
ATOM 1564 C CA . MET A 1 196 ? -17.722 3.945 80.189 1.00 51.69 196 MET A CA 1
ATOM 1565 C C . MET A 1 196 ? -16.941 4.248 81.472 1.00 51.69 196 MET A C 1
ATOM 1567 O O . MET A 1 196 ? -15.715 4.241 81.516 1.00 51.69 196 MET A O 1
ATOM 1571 N N . THR A 1 197 ? -17.735 4.562 82.480 1.00 49.44 197 THR A N 1
ATOM 1572 C CA . THR A 1 197 ? -17.480 5.111 83.807 1.00 49.44 197 THR A CA 1
ATOM 1573 C C . THR A 1 197 ? -16.900 4.079 84.779 1.00 49.44 197 THR A C 1
ATOM 1575 O O . THR A 1 197 ? -17.418 2.966 84.843 1.00 49.44 197 THR A O 1
ATOM 1578 N N . GLN A 1 198 ? -15.913 4.479 85.587 1.00 46.47 198 GLN A N 1
ATOM 1579 C CA . GLN A 1 198 ? -15.912 4.405 87.061 1.00 46.47 198 GLN A CA 1
ATOM 1580 C C . GLN A 1 198 ? -14.694 5.131 87.632 1.00 46.47 198 GLN A C 1
ATOM 1582 O O . GLN A 1 198 ? -13.592 4.968 87.064 1.00 46.47 198 GLN A O 1
#

Radius of gyration: 25.27 Å; chains: 1; bounding box: 37×34×116 Å

Foldseek 3Di:
DDQDDLVNLLVLLVVLLVVLVPPCLQVPDPPRPSVVSNVVSVVVNVCCCVPHQPQSLLLSLLVVLLVCVPPPVPVCSLVVSLVSLVVCLVCVLVCVVSHPLLSSVVSLQVSLVSAPPVDGDPSNVSSVVSSLSNLLSNCVNCPPVVVVSCVSVPPDPDDGDPNVVSSVVSNCVVCVDPPPPDPDDDDDDDDDDDDDDD

Sequence (198 aa):
MSVVREQELYELVEQLLTRLLIDNLNKLGDENEGQFIVSNLNGSMLRCLENCNKTSIFCVLFNLLRRHKDNAVQAKLPGLIIKCLLKLSKILEKLIDELEIERVLICIHLYLISINHENKSSNDEMGIRIVKTLVHEMVKVKRHSILDSYKVVERHEVEDKHLHRWIKIILNTLEPDSVSNASEVSGAGSKGSAEMTQ

Secondary structure (DSSP, 8-state):
-----HHHHHHHHHHHHHHTTSTTGGG-SSTTHHHHHHHHHHHHHHHHHHHS-HHHHHHHHHHHHHHHTT-STTTTHHHHHHHHHHHHHTTHHHHGGG--HHHHHHHHHHHHHTS-SSS--HHHHHHHHHHHHHHHHHHHHHGGGHHHHHHHHHTSSSPPSSHHHHHHHHHHHH-TTTTSSSS---------------

Organism: NCBI:txid182087

pLDDT: mean 89.32, std 17.17, range [36.69, 98.62]

InterPro domains:
  IPR045110 XMAP215 [PTHR12609] (4-180)